Protein AF-0000000085113412 (afdb_homodimer)

Structure (mmCIF, N/CA/C/O backbone):
data_AF-0000000085113412-model_v1
#
loop_
_entity.id
_entity.type
_entity.pdbx_description
1 polymer 'Nucleoside deoxyribosyltransferase'
#
loop_
_atom_site.group_PDB
_atom_site.id
_atom_site.type_symbol
_atom_site.label_atom_id
_atom_site.label_alt_id
_atom_site.label_comp_id
_atom_site.label_asym_id
_atom_site.label_entity_id
_atom_site.label_seq_id
_atom_site.pdbx_PDB_ins_code
_atom_site.Cartn_x
_atom_site.Cartn_y
_atom_site.Cartn_z
_atom_site.occupancy
_atom_site.B_iso_or_equiv
_atom_site.auth_seq_id
_atom_site.auth_comp_id
_atom_site.auth_asym_id
_atom_site.auth_atom_id
_atom_site.pdbx_PDB_model_num
ATOM 1 N N . MET A 1 1 ? 5.25 15.266 22.938 1 95.5 1 MET A N 1
ATOM 2 C CA . MET A 1 1 ? 4.875 15.641 21.578 1 95.5 1 MET A CA 1
ATOM 3 C C . MET A 1 1 ? 5.23 14.531 20.594 1 95.5 1 MET A C 1
ATOM 5 O O . MET A 1 1 ? 6.207 13.805 20.781 1 95.5 1 MET A O 1
ATOM 9 N N . LYS A 1 2 ? 4.445 14.32 19.641 1 97.94 2 LYS A N 1
ATOM 10 C CA . LYS A 1 2 ? 4.547 13.164 18.75 1 97.94 2 LYS A CA 1
ATOM 11 C C . LYS A 1 2 ? 5.426 13.484 17.531 1 97.94 2 LYS A C 1
ATOM 13 O O . LYS A 1 2 ? 5.344 14.578 16.969 1 97.94 2 LYS A O 1
ATOM 18 N N . SER A 1 3 ? 6.273 12.547 17.188 1 98.75 3 SER A N 1
ATOM 19 C CA . SER A 1 3 ? 7 12.609 15.922 1 98.75 3 SER A CA 1
ATOM 20 C C . SER A 1 3 ? 6.156 12.07 14.773 1 98.75 3 SER A C 1
ATOM 22 O O . SER A 1 3 ? 5.305 11.203 14.977 1 98.75 3 SER A O 1
ATOM 24 N N . VAL A 1 4 ? 6.445 12.68 13.555 1 98.81 4 VAL A N 1
ATOM 25 C CA . VAL A 1 4 ? 5.578 12.359 12.422 1 98.81 4 VAL A CA 1
ATOM 26 C C . VAL A 1 4 ? 6.43 11.906 11.234 1 98.81 4 VAL A C 1
ATOM 28 O O . VAL A 1 4 ? 7.48 12.492 10.953 1 98.81 4 VAL A O 1
ATOM 31 N N . TYR A 1 5 ? 6.094 10.82 10.617 1 98.94 5 TYR A N 1
ATOM 32 C CA . TYR A 1 5 ? 6.469 10.5 9.242 1 98.94 5 TYR A CA 1
ATOM 33 C C . TYR A 1 5 ? 5.387 10.945 8.266 1 98.94 5 TYR A C 1
ATOM 35 O O . TYR A 1 5 ? 4.246 10.477 8.336 1 98.94 5 TYR A O 1
ATOM 43 N N . LEU A 1 6 ? 5.699 11.883 7.41 1 98.88 6 LEU A N 1
ATOM 44 C CA . LEU A 1 6 ? 4.723 12.422 6.469 1 98.88 6 LEU A CA 1
ATOM 45 C C . LEU A 1 6 ? 4.824 11.711 5.121 1 98.88 6 LEU A C 1
ATOM 47 O O . LEU A 1 6 ? 5.637 12.094 4.277 1 98.88 6 LEU A O 1
ATOM 51 N N . ALA A 1 7 ? 3.934 10.773 4.91 1 98.81 7 ALA A N 1
ATOM 52 C CA . ALA A 1 7 ? 3.879 9.984 3.682 1 98.81 7 ALA A CA 1
ATOM 53 C C . ALA A 1 7 ? 3.092 10.719 2.6 1 98.81 7 ALA A C 1
ATOM 55 O O . ALA A 1 7 ? 1.983 11.203 2.848 1 98.81 7 ALA A O 1
ATOM 56 N N . SER A 1 8 ? 3.686 10.789 1.391 1 98.5 8 SER A N 1
ATOM 57 C CA . SER A 1 8 ? 3.008 11.484 0.302 1 98.5 8 SER A CA 1
ATOM 58 C C . SER A 1 8 ? 3.758 11.312 -1.015 1 98.5 8 SER A C 1
ATOM 60 O O . SER A 1 8 ? 4.957 11.023 -1.02 1 98.5 8 SER A O 1
ATOM 62 N N . PRO A 1 9 ? 2.961 11.43 -2.131 1 97.12 9 PRO A N 1
ATOM 63 C CA . PRO A 1 9 ? 3.703 11.664 -3.371 1 97.12 9 PRO A CA 1
ATOM 64 C C . PRO A 1 9 ? 4.348 13.047 -3.422 1 97.12 9 PRO A C 1
ATOM 66 O O . PRO A 1 9 ? 3.871 13.977 -2.764 1 97.12 9 PRO A O 1
ATOM 69 N N . PHE A 1 10 ? 5.43 13.203 -4.168 1 96.62 10 PHE A N 1
ATOM 70 C CA . PHE A 1 10 ? 6.133 14.477 -4.207 1 96.62 10 PHE A CA 1
ATOM 71 C C . PHE A 1 10 ? 6.688 14.75 -5.602 1 96.62 10 PHE A C 1
ATOM 73 O O . PHE A 1 10 ? 7.719 15.406 -5.75 1 96.62 10 PHE A O 1
ATOM 80 N N . PHE A 1 11 ? 6.043 14.258 -6.637 1 94.12 11 PHE A N 1
ATOM 81 C CA . PHE A 1 11 ? 6.598 14.211 -7.984 1 94.12 11 PHE A CA 1
ATOM 82 C C . PHE A 1 11 ? 6.195 15.445 -8.781 1 94.12 11 PHE A C 1
ATOM 84 O O . PHE A 1 11 ? 6.609 15.617 -9.93 1 94.12 11 PHE A O 1
ATOM 91 N N . SER A 1 12 ? 5.348 16.281 -8.328 1 95.19 12 SER A N 1
ATOM 92 C CA . SER A 1 12 ? 4.926 17.531 -8.961 1 95.19 12 SER A CA 1
ATOM 93 C C . SER A 1 12 ? 4.918 18.688 -7.965 1 95.19 12 SER A C 1
ATOM 95 O O . SER A 1 12 ? 4.922 18.453 -6.754 1 95.19 12 SER A O 1
ATOM 97 N N . ASP A 1 13 ? 4.914 19.906 -8.539 1 96.56 13 ASP A N 1
ATOM 98 C CA . ASP A 1 13 ? 4.891 21.094 -7.68 1 96.56 13 ASP A CA 1
ATOM 99 C C . ASP A 1 13 ? 3.611 21.141 -6.848 1 96.56 13 ASP A C 1
ATOM 101 O O . ASP A 1 13 ? 3.637 21.547 -5.684 1 96.56 13 ASP A O 1
ATOM 105 N N . LYS A 1 14 ? 2.527 20.734 -7.402 1 97.25 14 LYS A N 1
ATOM 106 C CA . LYS A 1 14 ? 1.255 20.75 -6.688 1 97.25 14 LYS A CA 1
ATOM 107 C C . LYS A 1 14 ? 1.26 19.734 -5.543 1 97.25 14 LYS A C 1
ATOM 109 O O . LYS A 1 14 ? 0.707 20 -4.473 1 97.25 14 LYS A O 1
ATOM 114 N N . GLN A 1 15 ? 1.874 18.578 -5.762 1 97.44 15 GLN A N 1
ATOM 115 C CA . GLN A 1 15 ? 2.027 17.594 -4.699 1 97.44 15 GLN A CA 1
ATOM 116 C C . GLN A 1 15 ? 2.887 18.141 -3.561 1 97.44 15 GLN A C 1
ATOM 118 O O . GLN A 1 15 ? 2.529 18 -2.389 1 97.44 15 GLN A O 1
ATOM 123 N N . LYS A 1 16 ? 3.932 18.828 -3.9 1 97.81 16 LYS A N 1
ATOM 124 C CA . LYS A 1 16 ? 4.812 19.422 -2.898 1 97.81 16 LYS A CA 1
ATOM 125 C C . LYS A 1 16 ? 4.109 20.547 -2.139 1 97.81 16 LYS A C 1
ATOM 127 O O . LYS A 1 16 ? 4.332 20.719 -0.939 1 97.81 16 LYS A O 1
ATOM 132 N N . GLU A 1 17 ? 3.307 21.25 -2.859 1 97.94 17 GLU A N 1
ATOM 133 C CA . GLU A 1 17 ? 2.516 22.297 -2.207 1 97.94 17 GLU A CA 1
ATOM 134 C C . GLU A 1 17 ? 1.586 21.703 -1.152 1 97.94 17 GLU A C 1
ATOM 136 O O . GLU A 1 17 ? 1.446 22.25 -0.06 1 97.94 17 GLU A O 1
ATOM 141 N N . ARG A 1 18 ? 0.961 20.578 -1.418 1 98.19 18 ARG A N 1
ATOM 142 C CA . ARG A 1 18 ? 0.097 19.922 -0.447 1 98.19 18 ARG A CA 1
ATOM 143 C C . ARG A 1 18 ? 0.895 19.453 0.762 1 98.19 18 ARG A C 1
ATOM 145 O O . ARG A 1 18 ? 0.43 19.547 1.899 1 98.19 18 ARG A O 1
ATOM 152 N N . ILE A 1 19 ? 2.098 18.906 0.499 1 98.56 19 ILE A N 1
ATOM 153 C CA . ILE A 1 19 ? 2.975 18.5 1.592 1 98.56 19 ILE A CA 1
ATOM 154 C C . ILE A 1 19 ? 3.248 19.688 2.504 1 98.56 19 ILE A C 1
ATOM 156 O O . ILE A 1 19 ? 3.158 19.578 3.729 1 98.56 19 ILE A O 1
ATOM 160 N N . TYR A 1 20 ? 3.502 20.844 1.9 1 98.44 20 TYR A N 1
ATOM 161 C CA . TYR A 1 20 ? 3.799 22.047 2.658 1 98.44 20 TYR A CA 1
ATOM 162 C C . TYR A 1 20 ? 2.604 22.469 3.502 1 98.44 20 TYR A C 1
ATOM 164 O O . TYR A 1 20 ? 2.752 22.797 4.684 1 98.44 20 TYR A O 1
ATOM 172 N N . GLN A 1 21 ? 1.455 22.438 2.938 1 98.69 21 GLN A N 1
ATOM 173 C CA . GLN A 1 21 ? 0.245 22.812 3.658 1 98.69 21 GLN A CA 1
ATOM 174 C C . GLN A 1 21 ? 0.007 21.891 4.855 1 98.69 21 GLN A C 1
ATOM 176 O O . GLN A 1 21 ? -0.304 22.359 5.949 1 98.69 21 GLN A O 1
ATOM 181 N N . VAL A 1 22 ? 0.145 20.609 4.621 1 98.81 22 VAL A N 1
ATOM 182 C CA . VAL A 1 22 ? -0.069 19.641 5.688 1 98.81 22 VAL A CA 1
ATOM 183 C C . VAL A 1 22 ? 0.989 19.812 6.773 1 98.81 22 VAL A C 1
ATOM 185 O O . VAL A 1 22 ? 0.676 19.781 7.969 1 98.81 22 VAL A O 1
ATOM 188 N N . LYS A 1 23 ? 2.244 20.016 6.355 1 98.75 23 LYS A N 1
ATOM 189 C CA . LYS A 1 23 ? 3.311 20.281 7.312 1 98.75 23 LYS A CA 1
ATOM 190 C C . LYS A 1 23 ? 2.977 21.484 8.188 1 98.75 23 LYS A C 1
ATOM 192 O O . LYS A 1 23 ? 3.139 21.453 9.406 1 98.75 23 LYS A O 1
ATOM 197 N N . GLU A 1 24 ? 2.473 22.578 7.582 1 98.69 24 GLU A N 1
ATOM 198 C CA . GLU A 1 24 ? 2.125 23.781 8.328 1 98.69 24 GLU A CA 1
ATOM 199 C C . GLU A 1 24 ? 1.031 23.516 9.352 1 98.69 24 GLU A C 1
ATOM 201 O O . GLU A 1 24 ? 1.079 24.031 10.469 1 98.69 24 GLU A O 1
ATOM 206 N N . ALA A 1 25 ? 0.072 22.734 8.945 1 98.81 25 ALA A N 1
ATOM 207 C CA . ALA A 1 25 ? -0.996 22.375 9.875 1 98.81 25 ALA A CA 1
ATOM 208 C C . ALA A 1 25 ? -0.454 21.547 11.039 1 98.81 25 ALA A C 1
ATOM 210 O O . ALA A 1 25 ? -0.853 21.75 12.188 1 98.81 25 ALA A O 1
ATOM 211 N N . LEU A 1 26 ? 0.432 20.625 10.758 1 98.81 26 LEU A N 1
ATOM 212 C CA . LEU A 1 26 ? 1.024 19.766 11.789 1 98.81 26 LEU A CA 1
ATOM 213 C C . LEU A 1 26 ? 1.865 20.594 12.758 1 98.81 26 LEU A C 1
ATOM 215 O O . LEU A 1 26 ? 1.856 20.344 13.961 1 98.81 26 LEU A O 1
ATOM 219 N N . VAL A 1 27 ? 2.574 21.578 12.227 1 98.62 27 VAL A N 1
ATOM 220 C CA . VAL A 1 27 ? 3.41 22.469 13.039 1 98.62 27 VAL A CA 1
ATOM 221 C C . VAL A 1 27 ? 2.541 23.219 14.039 1 98.62 27 VAL A C 1
ATOM 223 O O . VAL A 1 27 ? 2.961 23.469 15.172 1 98.62 27 VAL A O 1
ATOM 226 N N . LYS A 1 28 ? 1.304 23.5 13.703 1 98.38 28 LYS A N 1
ATOM 227 C CA . LYS A 1 28 ? 0.381 24.25 14.547 1 98.38 28 LYS A CA 1
ATOM 228 C C . LYS A 1 28 ? -0.253 23.344 15.602 1 98.38 28 LYS A C 1
ATOM 230 O O . LYS A 1 28 ? -0.833 23.828 16.578 1 98.38 28 LYS A O 1
ATOM 235 N N . ASN A 1 29 ? -0.232 22.094 15.352 1 98.75 29 ASN A N 1
ATOM 236 C CA . ASN A 1 29 ? -0.854 21.141 16.266 1 98.75 29 ASN A CA 1
ATOM 237 C C . ASN A 1 29 ? -0.04 20.984 17.547 1 98.75 29 ASN A C 1
ATOM 239 O O . ASN A 1 29 ? 1.118 20.562 17.516 1 98.75 29 ASN A O 1
ATOM 243 N N . LYS A 1 30 ? -0.613 21.234 18.688 1 98.38 30 LYS A N 1
ATOM 244 C CA . LYS A 1 30 ? 0.077 21.328 19.969 1 98.38 30 LYS A CA 1
ATOM 245 C C . LYS A 1 30 ? 0.599 19.953 20.406 1 98.38 30 LYS A C 1
ATOM 247 O O . LYS A 1 30 ? 1.461 19.859 21.281 1 98.38 30 LYS A O 1
ATOM 252 N N . THR A 1 31 ? 0.084 18.891 19.828 1 98.69 31 THR A N 1
ATOM 253 C CA . THR A 1 31 ? 0.485 17.562 20.234 1 98.69 31 THR A CA 1
ATOM 254 C C . THR A 1 31 ? 1.605 17.031 19.359 1 98.69 31 THR A C 1
ATOM 256 O O . THR A 1 31 ? 2.137 15.938 19.594 1 98.69 31 THR A O 1
ATOM 259 N N . ILE A 1 32 ? 2.002 17.75 18.297 1 98.69 32 ILE A N 1
ATOM 260 C CA . ILE A 1 32 ? 3.025 17.344 17.344 1 98.69 32 ILE A CA 1
ATOM 261 C C . ILE A 1 32 ? 4.336 18.062 17.656 1 98.69 32 ILE A C 1
ATOM 263 O O . ILE A 1 32 ? 4.336 19.266 17.938 1 98.69 32 ILE A O 1
ATOM 267 N N . ASP A 1 33 ? 5.445 17.312 17.734 1 98.69 33 ASP A N 1
ATOM 268 C CA . ASP A 1 33 ? 6.77 17.922 17.766 1 98.69 33 ASP A CA 1
ATOM 269 C C . ASP A 1 33 ? 7.164 18.469 16.406 1 98.69 33 ASP A C 1
ATOM 271 O O . ASP A 1 33 ? 7.531 17.719 15.5 1 98.69 33 ASP A O 1
ATOM 275 N N . SER A 1 34 ? 7.121 19.781 16.297 1 98 34 SER A N 1
ATOM 276 C CA . SER A 1 34 ? 7.336 20.438 15.008 1 98 34 SER A CA 1
ATOM 277 C C . SER A 1 34 ? 8.75 20.203 14.484 1 98 34 SER A C 1
ATOM 279 O O . SER A 1 34 ? 9.008 20.359 13.297 1 98 34 SER A O 1
ATOM 281 N N . GLU A 1 35 ? 9.656 19.734 15.305 1 97.88 35 GLU A N 1
ATOM 282 C CA . GLU A 1 35 ? 11.039 19.516 14.898 1 97.88 35 GLU A CA 1
ATOM 283 C C . GLU A 1 35 ? 11.258 18.062 14.477 1 97.88 35 GLU A C 1
ATOM 285 O O . GLU A 1 35 ? 12.344 17.703 14.016 1 97.88 35 GLU A O 1
ATOM 290 N N . LYS A 1 36 ? 10.219 17.25 14.625 1 98.31 36 LYS A N 1
ATOM 291 C CA . LYS A 1 36 ? 10.352 15.82 14.352 1 98.31 36 LYS A CA 1
ATOM 292 C C . LYS A 1 36 ? 9.328 15.359 13.32 1 98.31 36 LYS A C 1
ATOM 294 O O . LYS A 1 36 ? 8.664 14.336 13.508 1 98.31 36 LYS A O 1
ATOM 299 N N . ILE A 1 37 ? 9.195 16.172 12.32 1 98.62 37 ILE A N 1
ATOM 300 C CA . ILE A 1 37 ? 8.406 15.789 11.148 1 98.62 37 ILE A CA 1
ATOM 301 C C . ILE A 1 37 ? 9.336 15.367 10.016 1 98.62 37 ILE A C 1
ATOM 303 O O . ILE A 1 37 ? 10.062 16.203 9.453 1 98.62 37 ILE A O 1
ATOM 307 N N . PHE A 1 38 ? 9.367 14.078 9.773 1 98.75 38 PHE A N 1
ATOM 308 C CA . PHE A 1 38 ? 10.18 13.539 8.688 1 98.75 38 PHE A CA 1
ATOM 309 C C . PHE A 1 38 ? 9.406 13.562 7.375 1 98.75 38 PHE A C 1
ATOM 311 O O . PHE A 1 38 ? 8.312 12.992 7.281 1 98.75 38 PHE A O 1
ATOM 318 N N . ILE A 1 39 ? 9.938 14.25 6.402 1 98.5 39 ILE A N 1
ATOM 319 C CA . ILE A 1 39 ? 9.383 14.32 5.055 1 98.5 39 ILE A CA 1
ATOM 320 C C . ILE A 1 39 ? 10.344 13.672 4.062 1 98.5 39 ILE A C 1
ATOM 322 O O . ILE A 1 39 ? 11.391 14.234 3.744 1 98.5 39 ILE A O 1
ATOM 326 N N . PRO A 1 40 ? 9.953 12.586 3.463 1 96.69 40 PRO A N 1
ATOM 327 C CA . PRO A 1 40 ? 10.875 11.781 2.656 1 96.69 40 PRO A CA 1
ATOM 328 C C . PRO A 1 40 ? 11.562 12.602 1.564 1 96.69 40 PRO A C 1
ATOM 330 O O . PRO A 1 40 ? 12.781 12.477 1.367 1 96.69 40 PRO A O 1
ATOM 333 N N . HIS A 1 41 ? 10.844 13.414 0.846 1 93.69 41 HIS A N 1
ATOM 334 C CA . HIS A 1 41 ? 11.461 14.109 -0.282 1 93.69 41 HIS A CA 1
ATOM 335 C C . HIS A 1 41 ? 12.438 15.18 0.194 1 93.69 41 HIS A C 1
ATOM 337 O O . HIS A 1 41 ? 13.289 15.633 -0.571 1 93.69 41 HIS A O 1
ATOM 343 N N . GLU A 1 42 ? 12.266 15.656 1.485 1 94.62 42 GLU A N 1
ATOM 344 C CA . GLU A 1 42 ? 13.18 16.656 2.039 1 94.62 42 GLU A CA 1
ATOM 345 C C . GLU A 1 42 ? 14.359 16 2.738 1 94.62 42 GLU A C 1
ATOM 347 O O . GLU A 1 42 ? 15.328 16.672 3.094 1 94.62 42 GLU A O 1
ATOM 352 N N . HIS A 1 43 ? 14.289 14.68 2.973 1 93.38 43 HIS A N 1
ATOM 353 C CA . HIS A 1 43 ? 15.305 13.938 3.715 1 93.38 43 HIS A CA 1
ATOM 354 C C . HIS A 1 43 ? 15.82 12.75 2.906 1 93.38 43 HIS A C 1
ATOM 356 O O . HIS A 1 43 ? 15.914 11.633 3.426 1 93.38 43 HIS A O 1
ATOM 362 N N . GLU A 1 44 ? 16.172 12.969 1.71 1 91.81 44 GLU A N 1
ATOM 363 C CA . GLU A 1 44 ? 16.531 11.914 0.77 1 91.81 44 GLU A CA 1
ATOM 364 C C . GLU A 1 44 ? 17.953 11.43 1.012 1 91.81 44 GLU A C 1
ATOM 366 O O . GLU A 1 44 ? 18.812 12.203 1.457 1 91.81 44 GLU A O 1
ATOM 371 N N . TYR A 1 45 ? 18.141 10.203 0.772 1 92.88 45 TYR A N 1
ATOM 372 C CA . TYR A 1 45 ? 19.484 9.656 0.698 1 92.88 45 TYR A CA 1
ATOM 373 C C . TYR A 1 45 ? 20.25 10.219 -0.499 1 92.88 45 TYR A C 1
ATOM 375 O O . TYR A 1 45 ? 19.812 10.062 -1.643 1 92.88 45 TYR A O 1
ATOM 383 N N . GLN A 1 46 ? 21.438 10.828 -0.25 1 93.75 46 GLN A N 1
ATOM 384 C CA . GLN A 1 46 ? 22.094 11.57 -1.315 1 93.75 46 GLN A CA 1
ATOM 385 C C . GLN A 1 46 ? 23.469 10.984 -1.619 1 93.75 46 GLN A C 1
ATOM 387 O O . GLN A 1 46 ? 24.188 11.477 -2.5 1 93.75 46 GLN A O 1
ATOM 392 N N . GLU A 1 47 ? 23.828 9.906 -1.007 1 94.81 47 GLU A N 1
ATOM 393 C CA . GLU A 1 47 ? 25.188 9.391 -1.105 1 94.81 47 GLU A CA 1
ATOM 394 C C . GLU A 1 47 ? 25.328 8.438 -2.289 1 94.81 47 GLU A C 1
ATOM 396 O O . GLU A 1 47 ? 26.406 7.867 -2.508 1 94.81 47 GLU A O 1
ATOM 401 N N . ALA A 1 48 ? 24.281 8.117 -3.033 1 94.31 48 ALA A N 1
ATOM 402 C CA . ALA A 1 48 ? 24.328 7.242 -4.203 1 94.31 48 ALA A CA 1
ATOM 403 C C . ALA A 1 48 ? 23.547 7.855 -5.367 1 94.31 48 ALA A C 1
ATOM 405 O O . ALA A 1 48 ? 22.672 8.703 -5.164 1 94.31 48 ALA A O 1
ATOM 406 N N . GLU A 1 49 ? 23.938 7.438 -6.582 1 93.31 49 GLU A N 1
ATOM 407 C CA . GLU A 1 49 ? 23.25 7.902 -7.785 1 93.31 49 GLU A CA 1
ATOM 408 C C . GLU A 1 49 ? 21.766 7.535 -7.758 1 93.31 49 GLU A C 1
ATOM 410 O O . GLU A 1 49 ? 21.406 6.414 -7.398 1 93.31 49 GLU A O 1
ATOM 415 N N . PHE A 1 50 ? 21 8.578 -8.164 1 89.25 50 PHE A N 1
ATOM 416 C CA . PHE A 1 50 ? 19.562 8.359 -8.242 1 89.25 50 PHE A CA 1
ATOM 417 C C . PHE A 1 50 ? 19.234 7.148 -9.117 1 89.25 50 PHE A C 1
ATOM 419 O O . PHE A 1 50 ? 19.797 7.004 -10.203 1 89.25 50 PHE A O 1
ATOM 426 N N . GLY A 1 51 ? 18.469 6.273 -8.539 1 89.12 51 GLY A N 1
ATOM 427 C CA . GLY A 1 51 ? 18.016 5.125 -9.312 1 89.12 51 GLY A CA 1
ATOM 428 C C . GLY A 1 51 ? 18.922 3.918 -9.172 1 89.12 51 GLY A C 1
ATOM 429 O O . GLY A 1 51 ? 18.531 2.801 -9.523 1 89.12 51 GLY A O 1
ATOM 430 N N . SER A 1 52 ? 20.156 4.09 -8.727 1 93.31 52 SER A N 1
ATOM 431 C CA . SER A 1 52 ? 21.047 2.953 -8.523 1 93.31 52 SER A CA 1
ATOM 432 C C . SER A 1 52 ? 20.484 1.985 -7.488 1 93.31 52 SER A C 1
ATOM 434 O O . SER A 1 52 ? 19.578 2.334 -6.734 1 93.31 52 SER A O 1
ATOM 436 N N . PHE A 1 53 ? 21.047 0.783 -7.531 1 95 53 PHE A N 1
ATOM 437 C CA . PHE A 1 53 ? 20.594 -0.228 -6.586 1 95 53 PHE A CA 1
ATOM 438 C C . PHE A 1 53 ? 20.875 0.202 -5.152 1 95 53 PHE A C 1
ATOM 440 O O . PHE A 1 53 ? 20.047 0.015 -4.262 1 95 53 PHE A O 1
ATOM 447 N N . GLU A 1 54 ? 22.031 0.807 -4.891 1 95.62 54 GLU A N 1
ATOM 448 C CA . GLU A 1 54 ? 22.359 1.328 -3.564 1 95.62 54 GLU A CA 1
ATOM 449 C C . GLU A 1 54 ? 21.344 2.396 -3.139 1 95.62 54 GLU A C 1
ATOM 451 O O . GLU A 1 54 ? 20.891 2.406 -1.994 1 95.62 54 GLU A O 1
ATOM 456 N N . TRP A 1 55 ? 21.047 3.316 -4.086 1 95.69 55 TRP A N 1
ATOM 457 C CA . TRP A 1 55 ? 20.078 4.367 -3.791 1 95.69 55 TRP A CA 1
ATOM 458 C C . TRP A 1 55 ? 18.719 3.771 -3.418 1 95.69 55 TRP A C 1
ATOM 460 O O . TRP A 1 55 ? 18.094 4.203 -2.449 1 95.69 55 TRP A O 1
ATOM 470 N N . GLN A 1 56 ? 18.297 2.781 -4.203 1 96.25 56 GLN A N 1
ATOM 471 C CA . GLN A 1 56 ? 17.016 2.117 -3.93 1 96.25 56 GLN A CA 1
ATOM 472 C C . GLN A 1 56 ? 17 1.504 -2.533 1 96.25 56 GLN A C 1
ATOM 474 O O . GLN A 1 56 ? 16.078 1.746 -1.752 1 96.25 56 GLN A O 1
ATOM 479 N N . LYS A 1 57 ? 18.047 0.746 -2.23 1 96.44 57 LYS A N 1
ATOM 480 C CA . LYS A 1 57 ? 18.141 0.049 -0.951 1 96.44 57 LYS A CA 1
ATOM 481 C C . LYS A 1 57 ? 18.203 1.038 0.21 1 96.44 57 LYS A C 1
ATOM 483 O O . LYS A 1 57 ? 17.5 0.875 1.21 1 96.44 57 LYS A O 1
ATOM 488 N N . ALA A 1 58 ? 18.984 2.078 0.047 1 97.25 58 ALA A N 1
ATOM 489 C CA . ALA A 1 58 ? 19.188 3.053 1.117 1 97.25 58 ALA A CA 1
ATOM 490 C C . ALA A 1 58 ? 17.922 3.873 1.358 1 97.25 58 ALA A C 1
ATOM 492 O O . ALA A 1 58 ? 17.562 4.137 2.506 1 97.25 58 ALA A O 1
ATOM 493 N N . THR A 1 59 ? 17.297 4.297 0.257 1 97.38 59 THR A N 1
ATOM 494 C CA . THR A 1 59 ? 16.078 5.086 0.371 1 97.38 59 THR A CA 1
ATOM 495 C C . THR A 1 59 ? 14.969 4.277 1.04 1 97.38 59 THR A C 1
ATOM 497 O O . THR A 1 59 ? 14.289 4.773 1.938 1 97.38 59 THR A O 1
ATOM 500 N N . PHE A 1 60 ? 14.828 3.043 0.636 1 98.25 60 PHE A N 1
ATOM 501 C CA . PHE A 1 60 ? 13.844 2.15 1.242 1 98.25 60 PHE A CA 1
ATOM 502 C C . PHE A 1 60 ? 14.109 1.984 2.732 1 98.25 60 PHE A C 1
ATOM 504 O O . PHE A 1 60 ? 13.203 2.113 3.551 1 98.25 60 PHE A O 1
ATOM 511 N N . GLN A 1 61 ? 15.328 1.69 3.086 1 97.75 61 GLN A N 1
ATOM 512 C CA . GLN A 1 61 ? 15.68 1.473 4.484 1 97.75 61 GLN A CA 1
ATOM 513 C C . GLN A 1 61 ? 15.453 2.734 5.312 1 97.75 61 GLN A C 1
ATOM 515 O O . GLN A 1 61 ? 15 2.656 6.457 1 97.75 61 GLN A O 1
ATOM 520 N N . LEU A 1 62 ? 15.844 3.85 4.703 1 98 62 LEU A N 1
ATOM 521 C CA . LEU A 1 62 ? 15.625 5.117 5.391 1 98 62 LEU A CA 1
ATOM 522 C C . LEU A 1 62 ? 14.141 5.328 5.688 1 98 62 LEU A C 1
ATOM 524 O O . LEU A 1 62 ? 13.773 5.633 6.82 1 98 62 LEU A O 1
ATOM 528 N N . ASP A 1 63 ? 13.266 5.168 4.664 1 98.06 63 ASP A N 1
ATOM 529 C CA . ASP A 1 63 ? 11.828 5.348 4.836 1 98.06 63 ASP A CA 1
ATOM 530 C C . ASP A 1 63 ? 11.273 4.379 5.879 1 98.06 63 ASP A C 1
ATOM 532 O O . ASP A 1 63 ? 10.523 4.777 6.77 1 98.06 63 ASP A O 1
ATOM 536 N N . VAL A 1 64 ? 11.688 3.125 5.859 1 98.25 64 VAL A N 1
ATOM 537 C CA . VAL A 1 64 ? 11.219 2.092 6.773 1 98.25 64 VAL A CA 1
ATOM 538 C C . VAL A 1 64 ? 11.656 2.426 8.203 1 98.25 64 VAL A C 1
ATOM 540 O O . VAL A 1 64 ? 10.852 2.377 9.133 1 98.25 64 VAL A O 1
ATOM 543 N N . SER A 1 65 ? 12.938 2.807 8.367 1 98.25 65 SER A N 1
ATOM 544 C CA . SER A 1 65 ? 13.453 3.141 9.695 1 98.25 65 SER A CA 1
ATOM 545 C C . SER A 1 65 ? 12.711 4.332 10.289 1 98.25 65 SER A C 1
ATOM 547 O O . SER A 1 65 ? 12.422 4.355 11.484 1 98.25 65 SER A O 1
ATOM 549 N N . GLN A 1 66 ? 12.414 5.266 9.445 1 98.38 66 GLN A N 1
ATOM 550 C CA . GLN A 1 66 ? 11.75 6.469 9.93 1 98.38 66 GLN A CA 1
ATOM 551 C C . GLN A 1 66 ? 10.297 6.188 10.289 1 98.38 66 GLN A C 1
ATOM 553 O O . GLN A 1 66 ? 9.75 6.789 11.219 1 98.38 66 GLN A O 1
ATOM 558 N N . ILE A 1 67 ? 9.648 5.289 9.547 1 98.56 67 ILE A N 1
ATOM 559 C CA . ILE A 1 67 ? 8.289 4.891 9.914 1 98.56 67 ILE A CA 1
ATOM 560 C C . ILE A 1 67 ? 8.312 4.133 11.234 1 98.56 67 ILE A C 1
ATOM 562 O O . ILE A 1 67 ? 7.484 4.375 12.109 1 98.56 67 ILE A O 1
ATOM 566 N N . TYR A 1 68 ? 9.344 3.279 11.484 1 97.75 68 TYR A N 1
ATOM 567 C CA . TYR A 1 68 ? 9.508 2.562 12.742 1 97.75 68 TYR A CA 1
ATOM 568 C C . TYR A 1 68 ? 9.711 3.535 13.898 1 97.75 68 TYR A C 1
ATOM 570 O O . TYR A 1 68 ? 9.234 3.291 15.016 1 97.75 68 TYR A O 1
ATOM 578 N N . ALA A 1 69 ? 10.344 4.57 13.641 1 97.88 69 ALA A N 1
ATOM 579 C CA . ALA A 1 69 ? 10.75 5.5 14.688 1 97.88 69 ALA A CA 1
ATOM 580 C C . ALA A 1 69 ? 9.656 6.523 14.969 1 97.88 69 ALA A C 1
ATOM 582 O O . ALA A 1 69 ? 9.68 7.203 16 1 97.88 69 ALA A O 1
ATOM 583 N N . ALA A 1 70 ? 8.719 6.68 14.031 1 98.5 70 ALA A N 1
ATOM 584 C CA . ALA A 1 70 ? 7.699 7.719 14.164 1 98.5 70 ALA A CA 1
ATOM 585 C C . ALA A 1 70 ? 6.598 7.285 15.125 1 98.5 70 ALA A C 1
ATOM 587 O O . ALA A 1 70 ? 6.211 6.113 15.156 1 98.5 70 ALA A O 1
ATOM 588 N N . ASP A 1 71 ? 6.102 8.227 15.93 1 98.69 71 ASP A N 1
ATOM 589 C CA . ASP A 1 71 ? 4.922 7.973 16.75 1 98.69 71 ASP A CA 1
ATOM 590 C C . ASP A 1 71 ? 3.666 7.852 15.898 1 98.69 71 ASP A C 1
ATOM 592 O O . ASP A 1 71 ? 2.703 7.188 16.281 1 98.69 71 ASP A O 1
ATOM 596 N N . LEU A 1 72 ? 3.752 8.562 14.703 1 98.25 72 LEU A N 1
ATOM 597 C CA . LEU A 1 72 ? 2.58 8.719 13.852 1 98.25 72 LEU A CA 1
ATOM 598 C C . LEU A 1 72 ? 2.986 8.82 12.383 1 98.25 72 LEU A C 1
ATOM 600 O O . LEU A 1 72 ? 3.996 9.445 12.055 1 98.25 72 LEU A O 1
ATOM 604 N N . VAL A 1 73 ? 2.182 8.148 11.531 1 98.88 73 VAL A N 1
ATOM 605 C CA . VAL A 1 73 ? 2.277 8.391 10.094 1 98.88 73 VAL A CA 1
ATOM 606 C C . VAL A 1 73 ? 1.1 9.25 9.633 1 98.88 73 VAL A C 1
ATOM 608 O O . VAL A 1 73 ? -0.056 8.938 9.93 1 98.88 73 VAL A O 1
ATOM 611 N N . VAL A 1 74 ? 1.348 10.375 9.055 1 98.94 74 VAL A N 1
ATOM 612 C CA . VAL A 1 74 ? 0.348 11.172 8.352 1 98.94 74 VAL A CA 1
ATOM 613 C C . VAL A 1 74 ? 0.518 10.992 6.844 1 98.94 74 VAL A C 1
ATOM 615 O O . VAL A 1 74 ? 1.611 11.188 6.309 1 98.94 74 VAL A O 1
ATOM 618 N N . ALA A 1 75 ? -0.512 10.602 6.18 1 98.94 75 ALA A N 1
ATOM 619 C CA . ALA A 1 75 ? -0.397 10.25 4.766 1 98.94 75 ALA A CA 1
ATOM 620 C C . ALA A 1 75 ? -1.337 11.102 3.914 1 98.94 75 ALA A C 1
ATOM 622 O O . ALA A 1 75 ? -2.535 11.18 4.191 1 98.94 75 ALA A O 1
ATOM 623 N N . ILE A 1 76 ? -0.775 11.742 2.955 1 98.75 76 ILE A N 1
ATOM 624 C CA . ILE A 1 76 ? -1.564 12.422 1.938 1 98.75 76 ILE A CA 1
ATOM 625 C C . ILE A 1 76 ? -1.872 11.461 0.791 1 98.75 76 ILE A C 1
ATOM 627 O O . ILE A 1 76 ? -0.96 10.992 0.108 1 98.75 76 ILE A O 1
ATOM 631 N N . VAL A 1 77 ? -3.162 11.203 0.521 1 97.81 77 VAL A N 1
ATOM 632 C CA . VAL A 1 77 ? -3.512 10.109 -0.381 1 97.81 77 VAL A CA 1
ATOM 633 C C . VAL A 1 77 ? -3.869 10.672 -1.756 1 97.81 77 VAL A C 1
ATOM 635 O O . VAL A 1 77 ? -4.188 9.914 -2.678 1 97.81 77 VAL A O 1
ATOM 638 N N . ASP A 1 78 ? -3.748 12.062 -1.894 1 97 78 ASP A N 1
ATOM 639 C CA . ASP A 1 78 ? -3.938 12.68 -3.201 1 97 78 ASP A CA 1
ATOM 640 C C . ASP A 1 78 ? -2.699 12.5 -4.078 1 97 78 ASP A C 1
ATOM 642 O O . ASP A 1 78 ? -1.607 12.945 -3.713 1 97 78 ASP A O 1
ATOM 646 N N . TYR A 1 79 ? -2.871 11.93 -5.133 1 95.62 79 TYR A N 1
ATOM 647 C CA . TYR A 1 79 ? -1.749 11.75 -6.047 1 95.62 79 TYR A CA 1
ATOM 648 C C . TYR A 1 79 ? -1.951 12.555 -7.324 1 95.62 79 TYR A C 1
ATOM 650 O O . TYR A 1 79 ? -2.014 13.789 -7.281 1 95.62 79 TYR A O 1
ATOM 658 N N . LYS A 1 80 ? -2.053 12.172 -8.414 1 92.81 80 LYS A N 1
ATOM 659 C CA . LYS A 1 80 ? -2.117 12.867 -9.695 1 92.81 80 LYS A CA 1
ATOM 660 C C . LYS A 1 80 ? -3.461 13.57 -9.875 1 92.81 80 LYS A C 1
ATOM 662 O O . LYS A 1 80 ? -4.117 13.414 -10.906 1 92.81 80 LYS A O 1
ATOM 667 N N . MET A 1 81 ? -3.752 14.398 -8.82 1 91.44 81 MET A N 1
ATOM 668 C CA . MET A 1 81 ? -5.066 15.031 -8.727 1 91.44 81 MET A CA 1
ATOM 669 C C . MET A 1 81 ? -5.297 15.984 -9.891 1 91.44 81 MET A C 1
ATOM 671 O O . MET A 1 81 ? -6.43 16.141 -10.352 1 91.44 81 MET A O 1
ATOM 675 N N . GLU A 1 82 ? -4.234 16.672 -10.453 1 90.56 82 GLU A N 1
ATOM 676 C CA . GLU A 1 82 ? -4.336 17.672 -11.523 1 90.56 82 GLU A CA 1
ATOM 677 C C . GLU A 1 82 ? -4.316 17 -12.891 1 90.56 82 GLU A C 1
ATOM 679 O O . GLU A 1 82 ? -4.664 17.625 -13.898 1 90.56 82 GLU A O 1
ATOM 684 N N . GLU A 1 83 ? -3.947 15.719 -12.93 1 88.5 83 GLU A N 1
ATOM 685 C CA . GLU A 1 83 ? -3.643 15.094 -14.211 1 88.5 83 GLU A CA 1
ATOM 686 C C . GLU A 1 83 ? -4.691 14.047 -14.57 1 88.5 83 GLU A C 1
ATOM 688 O O . GLU A 1 83 ? -4.891 13.742 -15.75 1 88.5 83 GLU A O 1
ATOM 693 N N . THR A 1 84 ? -5.289 13.453 -13.562 1 84.94 84 THR A N 1
ATOM 694 C CA . THR A 1 84 ? -6.203 12.359 -13.875 1 84.94 84 THR A CA 1
ATOM 695 C C . THR A 1 84 ? -7.352 12.312 -12.875 1 84.94 84 THR A C 1
ATOM 697 O O . THR A 1 84 ? -7.242 12.844 -11.773 1 84.94 84 THR A O 1
ATOM 700 N N . LYS A 1 85 ? -8.453 11.758 -13.273 1 85.69 85 LYS A N 1
ATOM 701 C CA . LYS A 1 85 ? -9.609 11.555 -12.398 1 85.69 85 LYS A CA 1
ATOM 702 C C . LYS A 1 85 ? -9.516 10.219 -11.672 1 85.69 85 LYS A C 1
ATOM 704 O O . LYS A 1 85 ? -10.375 9.883 -10.852 1 85.69 85 LYS A O 1
ATOM 709 N N . GLU A 1 86 ? -8.453 9.508 -11.867 1 84.75 86 GLU A N 1
ATOM 710 C CA . GLU A 1 86 ? -8.281 8.211 -11.227 1 84.75 86 GLU A CA 1
ATOM 711 C C . GLU A 1 86 ? -8.18 8.352 -9.711 1 84.75 86 GLU A C 1
ATOM 713 O O . GLU A 1 86 ? -7.555 9.297 -9.211 1 84.75 86 GLU A O 1
ATOM 718 N N . ASN A 1 87 ? -8.656 7.469 -8.977 1 87.19 87 ASN A N 1
ATOM 719 C CA . ASN A 1 87 ? -8.828 7.527 -7.531 1 87.19 87 ASN A CA 1
ATOM 720 C C . ASN A 1 87 ? -7.586 7.027 -6.797 1 87.19 87 ASN A C 1
ATOM 722 O O . ASN A 1 87 ? -7.41 7.301 -5.609 1 87.19 87 ASN A O 1
ATOM 726 N N . GLU A 1 88 ? -6.633 6.516 -7.469 1 90.69 88 GLU A N 1
ATOM 727 C CA . GLU A 1 88 ? -5.574 5.754 -6.809 1 90.69 88 GLU A CA 1
ATOM 728 C C . GLU A 1 88 ? -4.527 6.68 -6.203 1 90.69 88 GLU A C 1
ATOM 730 O O . GLU A 1 88 ? -3.977 7.539 -6.895 1 90.69 88 GLU A O 1
ATOM 735 N N . PRO A 1 89 ? -4.262 6.449 -4.867 1 95.25 89 PRO A N 1
ATOM 736 C CA . PRO A 1 89 ? -3.08 7.109 -4.305 1 95.25 89 PRO A CA 1
ATOM 737 C C . PRO A 1 89 ? -1.772 6.566 -4.879 1 95.25 89 PRO A C 1
ATOM 739 O O . PRO A 1 89 ? -1.781 5.578 -5.621 1 95.25 89 PRO A O 1
ATOM 742 N N . ASP A 1 90 ? -0.712 7.301 -4.574 1 96.62 90 ASP A N 1
ATOM 743 C CA . ASP A 1 90 ? 0.623 6.797 -4.879 1 96.62 90 ASP A CA 1
ATOM 744 C C . ASP A 1 90 ? 0.857 5.434 -4.227 1 96.62 90 ASP A C 1
ATOM 746 O O . ASP A 1 90 ? 0.579 5.254 -3.041 1 96.62 90 ASP A O 1
ATOM 750 N N . SER A 1 91 ? 1.371 4.48 -5.004 1 97.44 91 SER A N 1
ATOM 751 C CA . SER A 1 91 ? 1.54 3.123 -4.496 1 97.44 91 SER A CA 1
ATOM 752 C C . SER A 1 91 ? 2.527 3.086 -3.336 1 97.44 91 SER A C 1
ATOM 754 O O . SER A 1 91 ? 2.381 2.279 -2.416 1 97.44 91 SER A O 1
ATOM 756 N N . GLY A 1 92 ? 3.561 3.943 -3.367 1 98.06 92 GLY A N 1
ATOM 757 C CA . GLY A 1 92 ? 4.457 4.031 -2.227 1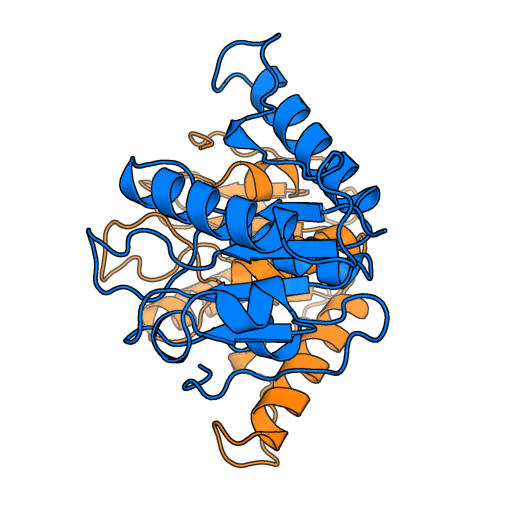 98.06 92 GLY A CA 1
ATOM 758 C C . GLY A 1 92 ? 3.764 4.492 -0.957 1 98.06 92 GLY A C 1
ATOM 759 O O . GLY A 1 92 ? 4.008 3.945 0.122 1 98.06 92 GLY A O 1
ATOM 760 N N . THR A 1 93 ? 2.896 5.516 -1.098 1 98.62 93 THR A N 1
ATOM 761 C CA . THR A 1 93 ? 2.133 6.02 0.039 1 98.62 93 THR A CA 1
ATOM 762 C C . THR A 1 93 ? 1.213 4.941 0.597 1 98.62 93 THR A C 1
ATOM 764 O O . THR A 1 93 ? 1.152 4.734 1.811 1 98.62 93 THR A O 1
ATOM 767 N N . ALA A 1 94 ? 0.525 4.227 -0.328 1 98.56 94 ALA A N 1
ATOM 768 C CA . ALA A 1 94 ? -0.355 3.143 0.099 1 98.56 94 ALA A CA 1
ATOM 769 C C . ALA A 1 94 ? 0.43 2.051 0.82 1 98.56 94 ALA A C 1
ATOM 771 O O . ALA A 1 94 ? -0.013 1.535 1.849 1 98.56 94 ALA A O 1
ATOM 772 N N . PHE A 1 95 ? 1.604 1.691 0.285 1 98.81 95 PHE A N 1
ATOM 773 C CA . PHE A 1 95 ? 2.502 0.735 0.921 1 98.81 95 PHE A CA 1
ATOM 774 C C . PHE A 1 95 ? 2.863 1.187 2.33 1 98.81 95 PHE A C 1
ATOM 776 O O . PHE A 1 95 ? 2.805 0.396 3.275 1 98.81 95 PHE A O 1
ATOM 783 N N . GLU A 1 96 ? 3.201 2.441 2.486 1 98.88 96 GLU A N 1
ATOM 784 C CA . GLU A 1 96 ? 3.641 2.973 3.773 1 98.88 96 GLU A CA 1
ATOM 785 C C . GLU A 1 96 ? 2.512 2.941 4.797 1 98.88 96 GLU A C 1
ATOM 787 O O . GLU A 1 96 ? 2.748 2.695 5.984 1 98.88 96 GLU A O 1
ATOM 792 N N . ILE A 1 97 ? 1.268 3.213 4.32 1 98.81 97 ILE A N 1
ATOM 793 C CA . ILE A 1 97 ? 0.116 3.111 5.211 1 98.81 97 ILE A CA 1
ATOM 794 C C . ILE A 1 97 ? -0.034 1.671 5.699 1 98.81 97 ILE A C 1
ATOM 796 O O . ILE A 1 97 ? -0.205 1.429 6.895 1 98.81 97 ILE A O 1
ATOM 800 N N . GLY A 1 98 ? 0.059 0.714 4.781 1 98.81 98 GLY A N 1
ATOM 801 C CA . GLY A 1 98 ? -0.015 -0.687 5.168 1 98.81 98 GLY A CA 1
ATOM 802 C C . GLY A 1 98 ? 1.089 -1.102 6.121 1 98.81 98 GLY A C 1
ATOM 803 O O . GLY A 1 98 ? 0.838 -1.812 7.098 1 98.81 98 GLY A O 1
ATOM 804 N N . PHE A 1 99 ? 2.291 -0.646 5.812 1 98.88 99 PHE A N 1
ATOM 805 C CA . PHE A 1 99 ? 3.447 -0.939 6.652 1 98.88 99 PHE A CA 1
ATOM 806 C C . PHE A 1 99 ? 3.258 -0.373 8.055 1 98.88 99 PHE A C 1
ATOM 808 O O . PHE A 1 99 ? 3.49 -1.067 9.047 1 98.88 99 PHE A O 1
ATOM 815 N N . ALA A 1 100 ? 2.797 0.837 8.172 1 98.75 100 ALA A N 1
ATOM 816 C CA . ALA A 1 100 ? 2.545 1.475 9.461 1 98.75 100 ALA A CA 1
ATOM 817 C C . ALA A 1 100 ? 1.502 0.7 10.266 1 98.75 100 ALA A C 1
ATOM 819 O O . ALA A 1 100 ? 1.687 0.448 11.453 1 98.75 100 ALA A O 1
ATOM 820 N N . TYR A 1 101 ? 0.457 0.319 9.562 1 98.38 101 TYR A N 1
ATOM 821 C CA . TYR A 1 101 ? -0.562 -0.492 10.219 1 98.38 101 TYR A CA 1
ATOM 822 C C . TYR A 1 101 ? 0.035 -1.788 10.75 1 98.38 101 TYR A C 1
ATOM 824 O O . TYR A 1 101 ? -0.23 -2.174 11.891 1 98.38 101 TYR A O 1
ATOM 832 N N . GLY A 1 102 ? 0.861 -2.432 9.953 1 97.62 102 GLY A N 1
ATOM 833 C CA . GLY A 1 102 ? 1.459 -3.701 10.336 1 97.62 102 GLY A CA 1
ATOM 834 C C . GLY A 1 102 ? 2.393 -3.59 11.523 1 97.62 102 GLY A C 1
ATOM 835 O O . GLY A 1 102 ? 2.557 -4.547 12.281 1 97.62 102 GLY A O 1
ATOM 836 N N . THR A 1 103 ? 2.959 -2.408 11.672 1 96.62 103 THR A N 1
ATOM 837 C CA . THR A 1 103 ? 3.902 -2.211 12.766 1 96.62 103 THR A CA 1
ATOM 838 C C . THR A 1 103 ? 3.236 -1.48 13.93 1 96.62 103 THR A C 1
ATOM 840 O O . THR A 1 103 ? 3.91 -1.053 14.867 1 96.62 103 THR A O 1
ATOM 843 N N . ARG A 1 104 ? 1.977 -1.256 13.852 1 96.31 104 ARG A N 1
ATOM 844 C CA . ARG A 1 104 ? 1.125 -0.67 14.883 1 96.31 104 ARG A CA 1
ATOM 845 C C . ARG A 1 104 ? 1.443 0.808 15.078 1 96.31 104 ARG A C 1
ATOM 847 O O . ARG A 1 104 ? 1.315 1.332 16.188 1 96.31 104 ARG A O 1
ATOM 854 N N . THR A 1 105 ? 2.014 1.418 14.047 1 98 105 THR A N 1
ATOM 855 C CA . THR A 1 105 ? 2.131 2.871 14.039 1 98 105 THR A CA 1
ATOM 856 C C . THR A 1 105 ? 0.816 3.518 13.617 1 98 105 THR A C 1
ATOM 858 O O . THR A 1 105 ? 0.289 3.213 12.539 1 98 105 THR A O 1
ATOM 861 N N . PRO A 1 106 ? 0.203 4.418 14.477 1 98.44 106 PRO A N 1
ATOM 862 C CA . PRO A 1 106 ? -1.055 5.062 14.094 1 98.44 106 PRO A CA 1
ATOM 863 C C . PRO A 1 106 ? -0.945 5.824 12.773 1 98.44 106 PRO A C 1
ATOM 865 O O . PRO A 1 106 ? 0.098 6.414 12.477 1 98.44 106 PRO A O 1
ATOM 868 N N . VAL A 1 107 ? -2.045 5.82 12.008 1 98.75 107 VAL A N 1
ATOM 869 C CA . VAL A 1 107 ? -2.061 6.453 10.688 1 98.75 107 VAL A CA 1
ATOM 870 C C . VAL A 1 107 ? -3.172 7.496 10.633 1 98.75 107 VAL A C 1
ATOM 872 O O . VAL A 1 107 ? -4.32 7.207 10.977 1 98.75 107 VAL A O 1
ATOM 875 N N . ALA A 1 108 ? -2.873 8.688 10.305 1 98.81 108 ALA A N 1
ATOM 876 C CA . ALA A 1 108 ? -3.832 9.719 9.93 1 98.81 108 ALA A CA 1
ATOM 877 C C . ALA A 1 108 ? -3.807 9.977 8.422 1 98.81 108 ALA A C 1
ATOM 879 O O . ALA A 1 108 ? -2.734 10.133 7.832 1 98.81 108 ALA A O 1
ATOM 880 N N . VAL A 1 109 ? -4.926 10.016 7.809 1 98.75 109 VAL A N 1
ATOM 881 C CA . VAL A 1 109 ? -5.012 10.219 6.363 1 98.75 109 VAL A CA 1
ATOM 882 C C . VAL A 1 109 ? -5.574 11.602 6.07 1 98.75 109 VAL A C 1
ATOM 884 O O . VAL A 1 109 ? -6.551 12.031 6.691 1 98.75 109 VAL A O 1
ATOM 887 N N . VAL A 1 110 ? -4.922 12.297 5.191 1 98.69 110 VAL A N 1
ATOM 888 C CA . VAL A 1 110 ? -5.336 13.609 4.723 1 98.69 110 VAL A CA 1
ATOM 889 C C . VAL A 1 110 ? -5.691 13.547 3.24 1 98.69 110 VAL A C 1
ATOM 891 O O . VAL A 1 110 ? -4.914 13.031 2.432 1 98.69 110 VAL A O 1
ATOM 894 N N . GLN A 1 111 ? -6.828 14.039 2.85 1 98 111 GLN A N 1
ATOM 895 C CA . GLN A 1 111 ? -7.281 14.008 1.464 1 98 111 GLN A CA 1
ATOM 896 C C . GLN A 1 111 ? -7.844 15.359 1.038 1 98 111 GLN A C 1
ATOM 898 O O . GLN A 1 111 ? -8.688 15.93 1.729 1 98 111 GLN A O 1
ATOM 903 N N . PHE A 1 112 ? -7.363 15.867 -0.074 1 97.69 112 PHE A N 1
ATOM 904 C CA . PHE A 1 112 ? -7.73 17.188 -0.582 1 97.69 112 PHE A CA 1
ATOM 905 C C . PHE A 1 112 ? -8.875 17.078 -1.588 1 97.69 112 PHE A C 1
ATOM 907 O O . PHE A 1 112 ? -9.812 17.875 -1.554 1 97.69 112 PHE A O 1
ATOM 914 N N . ASP A 1 113 ? -8.812 16.109 -2.49 1 96.62 113 ASP A N 1
ATOM 915 C CA . ASP A 1 113 ? -9.719 16.016 -3.633 1 96.62 113 ASP A CA 1
ATOM 916 C C . ASP A 1 113 ? -11.125 15.617 -3.191 1 96.62 113 ASP A C 1
ATOM 918 O O . ASP A 1 113 ? -11.328 14.508 -2.693 1 96.62 113 ASP A O 1
ATOM 922 N N . PRO A 1 114 ? -12.109 16.453 -3.391 1 93.62 114 PRO A N 1
ATOM 923 C CA . PRO A 1 114 ? -13.461 16.156 -2.906 1 93.62 114 PRO A CA 1
ATOM 924 C C . PRO A 1 114 ? -14.133 15.039 -3.695 1 93.62 114 PRO A C 1
ATOM 926 O O . PRO A 1 114 ? -15.141 14.484 -3.246 1 93.62 114 PRO A O 1
ATOM 929 N N . GLU A 1 115 ? -13.625 14.688 -4.812 1 92.75 115 GLU A N 1
ATOM 930 C CA . GLU A 1 115 ? -14.297 13.742 -5.699 1 92.75 115 GLU A CA 1
ATOM 931 C C . GLU A 1 115 ? -13.797 12.32 -5.488 1 92.75 115 GLU A C 1
ATOM 933 O O . GLU A 1 115 ? -14.414 11.359 -5.953 1 92.75 115 GLU A O 1
ATOM 938 N N . LYS A 1 116 ? -12.68 12.164 -4.84 1 94 116 LYS A N 1
ATOM 939 C CA . LYS A 1 116 ? -12.055 10.852 -4.75 1 94 116 LYS A CA 1
ATOM 940 C C . LYS A 1 116 ? -12.57 10.078 -3.541 1 94 116 LYS A C 1
ATOM 942 O O . LYS A 1 116 ? -12.797 10.656 -2.477 1 94 116 LYS A O 1
ATOM 947 N N . GLU A 1 117 ? -12.727 8.852 -3.76 1 95.12 117 GLU A N 1
ATOM 948 C CA . GLU A 1 117 ? -13.133 7.914 -2.713 1 95.12 117 GLU A CA 1
ATOM 949 C C . GLU A 1 117 ? -11.922 7.379 -1.955 1 95.12 117 GLU A C 1
ATOM 951 O O . GLU A 1 117 ? -10.781 7.738 -2.258 1 95.12 117 GLU A O 1
ATOM 956 N N . VAL A 1 118 ? -12.203 6.613 -0.896 1 95.88 118 VAL A N 1
ATOM 957 C CA . VAL A 1 118 ? -11.125 6.023 -0.11 1 95.88 118 VAL A CA 1
ATOM 958 C C . VAL A 1 118 ? -11.156 4.5 -0.249 1 95.88 118 VAL A C 1
ATOM 960 O O . VAL A 1 118 ? -12.227 3.889 -0.181 1 95.88 118 VAL A O 1
ATOM 963 N N . ASN A 1 119 ? -10.023 3.924 -0.542 1 96.56 119 ASN A N 1
ATOM 964 C CA . ASN A 1 119 ? -9.922 2.471 -0.595 1 96.56 119 ASN A CA 1
ATOM 965 C C . ASN A 1 119 ? -10.258 1.833 0.75 1 96.56 119 ASN A C 1
ATOM 967 O O . ASN A 1 119 ? -9.859 2.34 1.8 1 96.56 119 ASN A O 1
ATOM 971 N N . LEU A 1 120 ? -10.914 0.756 0.718 1 96.88 120 LEU A N 1
ATOM 972 C CA . LEU A 1 120 ? -11.406 0.066 1.904 1 96.88 120 LEU A CA 1
ATOM 973 C C . LEU A 1 120 ? -10.266 -0.241 2.869 1 96.88 120 LEU A C 1
ATOM 975 O O . LEU A 1 120 ? -10.398 -0.026 4.078 1 96.88 120 LEU A O 1
ATOM 979 N N . MET A 1 121 ? -9.109 -0.762 2.369 1 98.25 121 MET A N 1
ATOM 980 C CA . MET A 1 121 ? -8.008 -1.149 3.238 1 98.25 121 MET A CA 1
ATOM 981 C C . MET A 1 121 ? -7.434 0.063 3.967 1 98.25 121 MET A C 1
ATOM 983 O O . MET A 1 121 ? -7.105 -0.018 5.148 1 98.25 121 MET A O 1
ATOM 987 N N . ILE A 1 122 ? -7.395 1.188 3.303 1 98.31 122 ILE A N 1
ATOM 988 C CA . ILE A 1 122 ? -6.887 2.422 3.895 1 98.31 122 ILE A CA 1
ATOM 989 C C . ILE A 1 122 ? -7.914 2.988 4.871 1 98.31 122 ILE A C 1
ATOM 991 O O . ILE A 1 122 ? -7.574 3.348 6 1 98.31 122 ILE A O 1
ATOM 995 N N . ALA A 1 123 ? -9.18 2.965 4.484 1 97.81 123 ALA A N 1
ATOM 996 C CA . ALA A 1 123 ? -10.258 3.547 5.273 1 97.81 123 ALA A CA 1
ATOM 997 C C . ALA A 1 123 ? -10.391 2.846 6.621 1 97.81 123 ALA A C 1
ATOM 999 O O . ALA A 1 123 ? -10.703 3.48 7.633 1 97.81 123 ALA A O 1
ATOM 1000 N N . GLN A 1 124 ? -10.102 1.558 6.621 1 97.25 124 GLN A N 1
ATOM 1001 C CA . GLN A 1 124 ? -10.336 0.8 7.844 1 97.25 124 GLN A CA 1
ATOM 1002 C C . GLN A 1 124 ? -9.055 0.668 8.664 1 97.25 124 GLN A C 1
ATOM 1004 O O . GLN A 1 124 ? -9.086 0.241 9.82 1 97.25 124 GLN A O 1
ATOM 1009 N N . ALA A 1 125 ? -7.941 1.045 8.078 1 97 125 ALA A N 1
ATOM 1010 C CA . ALA A 1 125 ? -6.668 0.939 8.781 1 97 125 ALA A CA 1
ATOM 1011 C C . ALA A 1 125 ? -6.336 2.234 9.523 1 97 125 ALA A C 1
ATOM 1013 O O . ALA A 1 125 ? -5.539 2.236 10.461 1 97 125 ALA A O 1
ATOM 1014 N N . LEU A 1 126 ? -6.918 3.332 9.133 1 96.81 126 LEU A N 1
ATOM 1015 C CA . LEU A 1 126 ? -6.5 4.637 9.633 1 96.81 126 LEU A CA 1
ATOM 1016 C C . LEU A 1 126 ? -7.074 4.891 11.023 1 96.81 126 LEU A C 1
ATOM 1018 O O . LEU A 1 126 ? -8.117 4.344 11.383 1 96.81 126 LEU A O 1
ATOM 1022 N N . THR A 1 127 ? -6.344 5.676 11.758 1 97.44 127 THR A N 1
ATOM 1023 C CA . THR A 1 127 ? -6.773 6.156 13.07 1 97.44 127 THR A CA 1
ATOM 1024 C C . THR A 1 127 ? -7.68 7.375 12.922 1 97.44 127 THR A C 1
ATOM 1026 O O . THR A 1 127 ? -8.703 7.48 13.602 1 97.44 127 THR A O 1
ATOM 1029 N N . ALA A 1 128 ? -7.305 8.266 12.07 1 98.25 128 ALA A N 1
ATOM 1030 C CA . ALA A 1 128 ? -8.062 9.5 11.859 1 98.25 128 ALA A CA 1
ATOM 1031 C C . ALA A 1 128 ? -8.023 9.922 10.391 1 98.25 128 ALA A C 1
ATOM 1033 O O . ALA A 1 128 ? -6.992 9.797 9.734 1 98.25 128 ALA A O 1
ATOM 1034 N N . TYR A 1 129 ? -9.133 10.375 9.961 1 98.19 129 TYR A N 1
ATOM 1035 C CA . TYR A 1 129 ? -9.297 10.836 8.586 1 98.19 129 TYR A CA 1
ATOM 1036 C C . TYR A 1 129 ? -9.617 12.328 8.547 1 98.19 129 TYR A C 1
ATOM 1038 O O . TYR A 1 129 ? -10.469 12.805 9.297 1 98.19 129 TYR A O 1
ATOM 1046 N N . PHE A 1 130 ? -8.922 13.078 7.695 1 98.31 130 PHE A N 1
ATOM 1047 C CA . PHE A 1 130 ? -9.133 14.516 7.562 1 98.31 130 PHE A CA 1
ATOM 1048 C C . PHE A 1 130 ? -9.492 14.883 6.129 1 98.31 130 PHE A C 1
ATOM 1050 O O . PHE A 1 130 ? -8.672 14.75 5.219 1 98.31 130 PHE A O 1
ATOM 1057 N N . ASP A 1 131 ? -10.695 15.367 5.938 1 97.44 131 ASP A N 1
ATOM 1058 C CA . ASP A 1 131 ? -11.211 15.836 4.652 1 97.44 131 ASP A CA 1
ATOM 1059 C C . ASP A 1 131 ? -10.945 17.328 4.465 1 97.44 131 ASP A C 1
ATOM 1061 O O . ASP A 1 131 ? -11.719 18.156 4.945 1 97.44 131 ASP A O 1
ATOM 1065 N N . VAL A 1 132 ? -9.945 17.656 3.672 1 97.62 132 VAL A N 1
ATOM 1066 C CA . VAL A 1 132 ? -9.5 19.047 3.527 1 97.62 132 VAL A CA 1
ATOM 1067 C C . VAL A 1 132 ? -10.547 19.844 2.75 1 97.62 132 VAL A C 1
ATOM 1069 O O . VAL A 1 132 ? -10.703 21.047 2.971 1 97.62 132 VAL A O 1
ATOM 1072 N N . SER A 1 133 ? -11.25 19.188 1.861 1 95.88 133 SER A N 1
ATOM 1073 C CA . SER A 1 133 ? -12.234 19.875 1.027 1 95.88 133 SER A CA 1
ATOM 1074 C C . SER A 1 133 ? -13.406 20.375 1.861 1 95.88 133 SER A C 1
ATOM 1076 O O . SER A 1 133 ? -14.172 21.234 1.414 1 95.88 133 SER A O 1
ATOM 1078 N N . LYS A 1 134 ? -13.625 19.922 3.055 1 93.06 134 LYS A N 1
ATOM 1079 C CA . LYS A 1 134 ? -14.758 20.297 3.891 1 93.06 134 LYS A CA 1
ATOM 1080 C C . LYS A 1 134 ? -14.359 21.359 4.91 1 93.06 134 LYS A C 1
ATOM 1082 O O . LYS A 1 134 ? -14.977 22.438 4.977 1 93.06 134 LYS A O 1
ATOM 1087 N N . ASP A 1 135 ? -13.336 21.156 5.641 1 89.62 135 ASP A N 1
ATOM 1088 C CA . ASP A 1 135 ? -12.992 22.016 6.762 1 89.62 135 ASP A CA 1
ATOM 1089 C C . ASP A 1 135 ? -11.539 22.484 6.668 1 89.62 135 ASP A C 1
ATOM 1091 O O . ASP A 1 135 ? -10.961 22.922 7.66 1 89.62 135 ASP A O 1
ATOM 1095 N N . GLY A 1 136 ? -11 22.375 5.441 1 94.44 136 GLY A N 1
ATOM 1096 C CA . GLY A 1 136 ? -9.586 22.688 5.336 1 94.44 136 GLY A CA 1
ATOM 1097 C C . GLY A 1 136 ? -8.719 21.859 6.262 1 94.44 136 GLY A C 1
ATOM 1098 O O . GLY A 1 136 ? -9.016 20.688 6.527 1 94.44 136 GLY A O 1
ATOM 1099 N N . LEU A 1 137 ? -7.594 22.406 6.695 1 98.31 137 LEU A N 1
ATOM 1100 C CA . LEU A 1 137 ? -6.633 21.672 7.504 1 98.31 137 LEU A CA 1
ATOM 1101 C C . LEU A 1 137 ? -6.781 22.016 8.977 1 98.31 137 LEU A C 1
ATOM 1103 O O . LEU A 1 137 ? -5.918 21.688 9.789 1 98.31 137 LEU A O 1
ATOM 1107 N N . GLU A 1 138 ? -7.879 22.656 9.312 1 97.56 138 GLU A N 1
ATOM 1108 C CA . GLU A 1 138 ? -8.109 23.094 10.68 1 97.56 138 GLU A CA 1
ATOM 1109 C C . GLU A 1 138 ? -8.234 21.906 11.633 1 97.56 138 GLU A C 1
ATOM 1111 O O . GLU A 1 138 ? -7.676 21.922 12.727 1 97.56 138 GLU A O 1
ATOM 1116 N N . GLN A 1 139 ? -8.969 20.906 11.18 1 97.31 139 GLN A N 1
ATOM 1117 C CA . GLN A 1 139 ? -9.148 19.75 12.039 1 97.31 139 GLN A CA 1
ATOM 1118 C C . GLN A 1 139 ? -7.824 19.031 12.273 1 97.31 139 GLN A C 1
ATOM 1120 O O . GLN A 1 139 ? -7.59 18.484 13.359 1 97.31 139 GLN A O 1
ATOM 1125 N N . LEU A 1 140 ? -6.969 19.016 11.242 1 98.44 140 LEU A N 1
ATOM 1126 C CA . LEU A 1 140 ? -5.648 18.422 11.414 1 98.44 140 LEU A CA 1
ATOM 1127 C C . LEU A 1 140 ? -4.816 19.234 12.406 1 98.44 140 LEU A C 1
ATOM 1129 O O . LEU A 1 140 ? -4.129 18.656 13.258 1 98.44 140 LEU A O 1
ATOM 1133 N N . ALA A 1 141 ? -4.91 20.531 12.367 1 98.56 141 ALA A N 1
ATOM 1134 C CA . ALA A 1 141 ? -4.102 21.438 13.188 1 98.56 141 ALA A CA 1
ATOM 1135 C C . ALA A 1 141 ? -4.523 21.375 14.648 1 98.56 141 ALA A C 1
ATOM 1137 O O . ALA A 1 141 ? -3.748 21.734 15.539 1 98.56 141 ALA A O 1
ATOM 1138 N N . THR A 1 142 ? -5.75 20.844 14.914 1 98.06 142 THR A N 1
ATOM 1139 C CA . THR A 1 142 ? -6.262 20.953 16.281 1 98.06 142 THR A CA 1
ATOM 1140 C C . THR A 1 142 ? -6.527 19.562 16.859 1 98.06 142 THR A C 1
ATOM 1142 O O . THR A 1 142 ? -6.777 19.422 18.062 1 98.06 142 THR A O 1
ATOM 1145 N N . TYR A 1 143 ? -6.52 18.562 15.984 1 98.06 143 TYR A N 1
ATOM 1146 C CA . TYR A 1 143 ? -6.762 17.188 16.438 1 98.06 143 TYR A CA 1
ATOM 1147 C C . TYR A 1 143 ? -5.805 16.812 17.562 1 98.06 143 TYR A C 1
ATOM 1149 O O . TYR A 1 143 ? -4.613 17.141 17.516 1 98.06 143 TYR A O 1
ATOM 1157 N N . ASP A 1 144 ? -6.348 16.188 18.625 1 98.56 144 ASP A N 1
ATOM 1158 C CA . ASP A 1 144 ? -5.531 15.773 19.766 1 98.56 144 ASP A CA 1
ATOM 1159 C C . ASP A 1 144 ? -4.918 14.398 19.516 1 98.56 144 ASP A C 1
ATOM 1161 O O . ASP A 1 144 ? -5.527 13.375 19.844 1 98.56 144 ASP A O 1
ATOM 1165 N N . PHE A 1 145 ? -3.635 14.305 19.078 1 98.38 145 PHE A N 1
ATOM 1166 C CA . PHE A 1 145 ? -2.975 13.047 18.75 1 98.38 145 PHE A CA 1
ATOM 1167 C C . PHE A 1 145 ? -2.533 12.312 20 1 98.38 145 PHE A C 1
ATOM 1169 O O . PHE A 1 145 ? -2.061 11.18 19.938 1 98.38 145 PHE A O 1
ATOM 1176 N N . ASP A 1 146 ? -2.658 12.93 21.156 1 98.12 146 ASP A N 1
ATOM 1177 C CA . ASP A 1 146 ? -2.41 12.211 22.406 1 98.12 146 ASP A CA 1
ATOM 1178 C C . ASP A 1 146 ? -3.5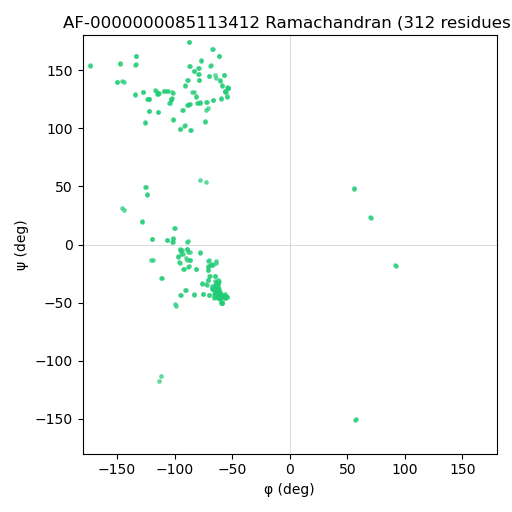76 11.289 22.75 1 98.12 146 ASP A C 1
ATOM 1180 O O . ASP A 1 146 ? -3.375 10.219 23.328 1 98.12 146 ASP A O 1
ATOM 1184 N N . LYS A 1 147 ? -4.828 11.734 22.391 1 97.5 147 LYS A N 1
ATOM 1185 C CA . LYS A 1 147 ? -6.023 10.945 22.688 1 97.5 147 LYS A CA 1
ATOM 1186 C C . LYS A 1 147 ? -6.344 9.992 21.531 1 97.5 147 LYS A C 1
ATOM 1188 O O . LYS A 1 147 ? -6.82 8.875 21.766 1 97.5 147 LYS A O 1
ATOM 1193 N N . MET A 1 148 ? -6.18 10.445 20.312 1 96.88 148 MET A N 1
ATOM 1194 C CA . MET A 1 148 ? -6.352 9.703 19.062 1 96.88 148 MET A CA 1
ATOM 1195 C C . MET A 1 148 ? -7.746 9.094 18.984 1 96.88 148 MET A C 1
ATOM 1197 O O . MET A 1 148 ? -7.898 7.914 18.656 1 96.88 148 MET A O 1
ATOM 1201 N N . ILE A 1 149 ? -8.773 9.953 19.281 1 96.88 149 ILE A N 1
ATOM 1202 C CA . ILE A 1 149 ? -10.156 9.523 19.078 1 96.88 149 ILE A CA 1
ATOM 1203 C C . ILE A 1 149 ? -10.383 9.172 17.609 1 96.88 149 ILE A C 1
ATOM 1205 O O . ILE A 1 149 ? -10.039 9.953 16.719 1 96.88 149 ILE A O 1
ATOM 1209 N N . PRO A 1 150 ? -10.867 7.934 17.438 1 96.25 150 PRO A N 1
ATOM 1210 C CA . PRO A 1 150 ? -11.047 7.543 16.031 1 96.25 150 PRO A CA 1
ATOM 1211 C C . PRO A 1 150 ? -11.891 8.547 15.25 1 96.25 150 PRO A C 1
ATOM 1213 O O . PRO A 1 150 ? -12.875 9.07 15.773 1 96.25 150 PRO A O 1
ATOM 1216 N N . LYS A 1 151 ? -11.453 8.898 14.078 1 96.5 151 LYS A N 1
ATOM 1217 C CA . LYS A 1 151 ? -12.172 9.742 13.117 1 96.5 151 LYS A CA 1
ATOM 1218 C C . LYS A 1 151 ? -12.289 9.047 11.766 1 96.5 151 LYS A C 1
ATOM 1220 O O . LYS A 1 151 ? -11.359 9.094 10.961 1 96.5 151 LYS A O 1
ATOM 1225 N N . PHE A 1 152 ? -13.445 8.547 11.43 1 94.88 152 PHE A N 1
ATOM 1226 C CA . PHE A 1 152 ? -13.641 7.758 10.219 1 94.88 152 PHE A CA 1
ATOM 1227 C C . PHE A 1 152 ? -13.945 8.656 9.023 1 94.88 152 PHE A C 1
ATOM 1229 O O . PHE A 1 152 ? -14.469 9.758 9.188 1 94.88 152 PHE A O 1
ATOM 1236 N N . THR A 1 153 ? -13.594 8.133 7.863 1 94.88 153 THR A N 1
ATOM 1237 C CA . THR A 1 153 ? -13.969 8.852 6.652 1 94.88 153 THR A CA 1
ATOM 1238 C C . THR A 1 153 ? -15.477 8.781 6.426 1 94.88 153 THR A C 1
ATOM 1240 O O . THR A 1 153 ? -16.109 7.75 6.691 1 94.88 153 THR A O 1
ATOM 1243 N N . ARG A 1 154 ? -16.031 9.883 5.887 1 91.25 154 ARG A N 1
ATOM 1244 C CA . ARG A 1 154 ? -17.438 9.906 5.5 1 91.25 154 ARG A CA 1
ATOM 1245 C C . ARG A 1 154 ? -17.594 9.852 3.982 1 91.25 154 ARG A C 1
ATOM 1247 O O . ARG A 1 154 ? -18.703 9.93 3.463 1 91.25 154 ARG A O 1
ATOM 1254 N N . ARG A 1 155 ? -16.484 9.711 3.301 1 92.06 155 ARG A N 1
ATOM 1255 C CA . ARG A 1 155 ? -16.5 9.5 1.857 1 92.06 155 ARG A CA 1
ATOM 1256 C C . ARG A 1 155 ? -16.875 8.062 1.522 1 92.06 155 ARG A C 1
ATOM 1258 O O . ARG A 1 155 ? -16.766 7.168 2.363 1 92.06 155 ARG A O 1
ATOM 1265 N N . PRO A 1 156 ? -17.375 7.949 0.236 1 92.56 156 PRO A N 1
ATOM 1266 C CA . PRO A 1 156 ? -17.578 6.562 -0.183 1 92.56 156 PRO A CA 1
ATOM 1267 C C . PRO A 1 156 ? -16.312 5.715 -0.068 1 92.56 156 PRO A C 1
ATOM 1269 O O . PRO A 1 156 ? -15.234 6.164 -0.448 1 92.56 156 PRO A O 1
ATOM 1272 N N . VAL A 1 157 ? -16.469 4.527 0.57 1 93.94 157 VAL A N 1
ATOM 1273 C CA . VAL A 1 157 ? -15.391 3.557 0.706 1 93.94 157 VAL A CA 1
ATOM 1274 C C . VAL A 1 157 ? -15.586 2.42 -0.295 1 9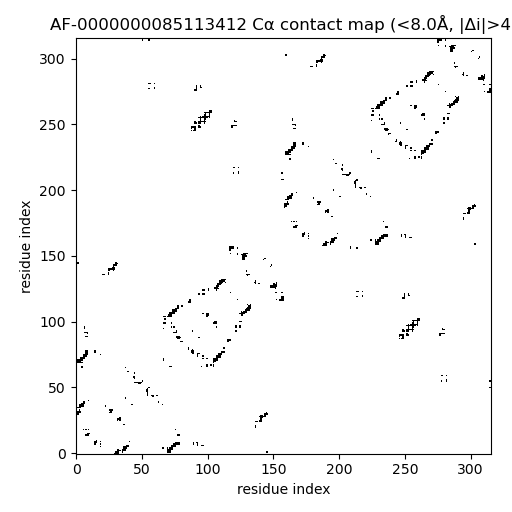3.94 157 VAL A C 1
ATOM 1276 O O . VAL A 1 157 ? -16.672 1.833 -0.374 1 93.94 157 VAL A O 1
ATOM 1279 N N . ILE A 1 158 ? -14.5 2.223 -1.099 1 85.12 158 ILE A N 1
ATOM 1280 C CA . ILE A 1 158 ? -14.602 1.235 -2.166 1 85.12 158 ILE A CA 1
ATOM 1281 C C . ILE A 1 158 ? -13.477 0.21 -2.035 1 85.12 158 ILE A C 1
ATOM 1283 O O . ILE A 1 158 ? -12.422 0.509 -1.479 1 85.12 158 ILE A O 1
ATOM 1287 N N . MET B 1 1 ? 4.078 -27.406 3.139 1 95.62 1 MET B N 1
ATOM 1288 C CA . MET B 1 1 ? 3.607 -26.609 2.018 1 95.62 1 MET B CA 1
ATOM 1289 C C . MET B 1 1 ? 3.078 -25.25 2.502 1 95.62 1 MET B C 1
ATOM 1291 O O . MET B 1 1 ? 2.555 -25.156 3.613 1 95.62 1 MET B O 1
ATOM 1295 N N . LYS B 1 2 ? 3.275 -24.266 1.78 1 97.94 2 LYS B N 1
ATOM 1296 C CA . LYS B 1 2 ? 3.016 -22.891 2.209 1 97.94 2 LYS B CA 1
ATOM 1297 C C . LYS B 1 2 ? 1.597 -22.469 1.85 1 97.94 2 LYS B C 1
ATOM 1299 O O . LYS B 1 2 ? 1.104 -22.781 0.763 1 97.94 2 LYS B O 1
ATOM 1304 N N . SER B 1 3 ? 0.946 -21.812 2.768 1 98.75 3 SER B N 1
ATOM 1305 C CA . SER B 1 3 ? -0.319 -21.141 2.48 1 98.75 3 SER B CA 1
ATOM 1306 C C . SER B 1 3 ? -0.09 -19.766 1.867 1 98.75 3 SER B C 1
ATOM 1308 O O . SER B 1 3 ? 0.928 -19.125 2.131 1 98.75 3 SER B O 1
ATOM 1310 N N . VAL B 1 4 ? -1.111 -19.391 0.982 1 98.81 4 VAL B N 1
ATOM 1311 C CA . VAL B 1 4 ? -0.911 -18.156 0.213 1 98.81 4 VAL B CA 1
ATOM 1312 C C . VAL B 1 4 ? -2.111 -17.234 0.391 1 98.81 4 VAL B C 1
ATOM 1314 O O . VAL B 1 4 ? -3.258 -17.688 0.384 1 98.81 4 VAL B O 1
ATOM 1317 N N . TYR B 1 5 ? -1.892 -16 0.689 1 98.94 5 TYR B N 1
ATOM 1318 C CA . TYR B 1 5 ? -2.832 -14.914 0.439 1 98.94 5 TYR B CA 1
ATOM 1319 C C . TYR B 1 5 ? -2.557 -14.25 -0.907 1 98.94 5 TYR B C 1
ATOM 1321 O O . TYR B 1 5 ? -1.473 -13.711 -1.128 1 98.94 5 TYR B O 1
ATOM 1329 N N . LEU B 1 6 ? -3.48 -14.344 -1.822 1 98.88 6 LEU B N 1
ATOM 1330 C CA . LEU B 1 6 ? -3.297 -13.797 -3.162 1 98.88 6 LEU B CA 1
ATOM 1331 C C . LEU B 1 6 ? -3.904 -12.406 -3.268 1 98.88 6 LEU B C 1
ATOM 1333 O O . LEU B 1 6 ? -5.102 -12.258 -3.521 1 98.88 6 LEU B O 1
ATOM 1337 N N . ALA B 1 7 ? -3.057 -11.414 -3.16 1 98.81 7 ALA B N 1
ATOM 1338 C CA . ALA B 1 7 ? -3.453 -10.008 -3.236 1 98.81 7 ALA B CA 1
ATOM 1339 C C . ALA B 1 7 ? -3.551 -9.547 -4.688 1 98.81 7 ALA B C 1
ATOM 1341 O O . ALA B 1 7 ? -2.631 -9.766 -5.477 1 98.81 7 ALA B O 1
ATOM 1342 N N . SER B 1 8 ? -4.68 -8.891 -5.02 1 98.5 8 SER B N 1
ATOM 1343 C CA . SER B 1 8 ? -4.859 -8.422 -6.391 1 98.5 8 SER B CA 1
ATOM 1344 C C . SER B 1 8 ? -6.113 -7.566 -6.523 1 98.5 8 SER B C 1
ATOM 1346 O O . SER B 1 8 ? -7.023 -7.656 -5.695 1 98.5 8 SER B O 1
ATOM 1348 N N . PRO B 1 9 ? -6.066 -6.664 -7.551 1 97.06 9 PRO B N 1
ATOM 1349 C CA . PRO B 1 9 ? -7.375 -6.129 -7.934 1 97.06 9 PRO B CA 1
ATOM 1350 C C . PRO B 1 9 ? -8.273 -7.176 -8.594 1 97.06 9 PRO B C 1
ATOM 1352 O O . PRO B 1 9 ? -7.77 -8.148 -9.164 1 97.06 9 PRO B O 1
ATOM 1355 N N . PHE B 1 10 ? -9.578 -7.012 -8.516 1 96.62 10 PHE B N 1
ATOM 1356 C CA . PHE B 1 10 ? -10.484 -8.008 -9.07 1 96.62 10 PHE B CA 1
ATOM 1357 C C . PHE B 1 10 ? -11.727 -7.34 -9.641 1 96.62 10 PHE B C 1
ATOM 1359 O O . PHE B 1 10 ? -12.812 -7.926 -9.641 1 96.62 10 PHE B O 1
ATOM 1366 N N . PHE B 1 11 ? -11.633 -6.141 -10.148 1 94.12 11 PHE B N 1
ATOM 1367 C CA . PHE B 1 11 ? -12.773 -5.293 -10.484 1 94.12 11 PHE B CA 1
AT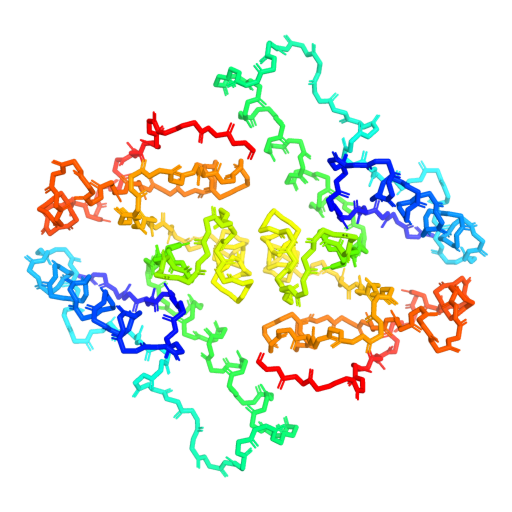OM 1368 C C . PHE B 1 11 ? -13.148 -5.457 -11.953 1 94.12 11 PHE B C 1
ATOM 1370 O O . PHE B 1 11 ? -14.117 -4.852 -12.414 1 94.12 11 PHE B O 1
ATOM 1377 N N . SER B 1 12 ? -12.422 -6.125 -12.75 1 95.19 12 SER B N 1
ATOM 1378 C CA . SER B 1 12 ? -12.711 -6.402 -14.156 1 95.19 12 SER B CA 1
ATOM 1379 C C . SER B 1 12 ? -12.469 -7.871 -14.484 1 95.19 12 SER B C 1
ATOM 1381 O O . SER B 1 12 ? -11.789 -8.578 -13.742 1 95.19 12 SER B O 1
ATOM 1383 N N . ASP B 1 13 ? -13.07 -8.281 -15.633 1 96.5 13 ASP B N 1
ATOM 1384 C CA . ASP B 1 13 ? -12.891 -9.672 -16.062 1 96.5 13 ASP B CA 1
ATOM 1385 C C . ASP B 1 13 ? -11.422 -9.977 -16.344 1 96.5 13 ASP B C 1
ATOM 1387 O O . ASP B 1 13 ? -10.945 -11.07 -16.062 1 96.5 13 ASP B O 1
ATOM 1391 N N . LYS B 1 14 ? -10.727 -9.062 -16.891 1 97.31 14 LYS B N 1
ATOM 1392 C CA . LYS B 1 14 ? -9.312 -9.258 -17.203 1 97.31 14 LYS B CA 1
ATOM 1393 C C . LYS B 1 14 ? -8.477 -9.391 -15.938 1 97.31 14 LYS B C 1
ATOM 1395 O O . LYS B 1 14 ? -7.535 -10.188 -15.883 1 97.31 14 LYS B O 1
ATOM 1400 N N . GLN B 1 15 ? -8.812 -8.617 -14.914 1 97.5 15 GLN B N 1
ATOM 1401 C CA . GLN B 1 15 ? -8.141 -8.742 -13.625 1 97.5 15 GLN B CA 1
ATOM 1402 C C . GLN B 1 15 ? -8.391 -10.117 -13.008 1 97.5 15 GLN B C 1
ATOM 1404 O O . GLN B 1 15 ? -7.461 -10.766 -12.531 1 97.5 15 GLN B O 1
ATOM 1409 N N . LYS B 1 16 ? -9.586 -10.594 -13.117 1 97.88 16 LYS B N 1
ATOM 1410 C CA . LYS B 1 16 ? -9.938 -11.914 -12.586 1 97.88 16 LYS B CA 1
ATOM 1411 C C . LYS B 1 16 ? -9.234 -13.016 -13.375 1 97.88 16 LYS B C 1
ATOM 1413 O O . LYS B 1 16 ? -8.836 -14.031 -12.805 1 97.88 16 LYS B O 1
ATOM 1418 N N . GLU B 1 17 ? -9.141 -12.789 -14.648 1 97.94 17 GLU B N 1
ATOM 1419 C CA . GLU B 1 17 ? -8.406 -13.742 -15.469 1 97.94 17 GLU B CA 1
ATOM 1420 C C . GLU B 1 17 ? -6.953 -13.859 -15.031 1 97.94 17 GLU B C 1
ATOM 1422 O O . GLU B 1 17 ? -6.406 -14.961 -14.961 1 97.94 17 GLU B O 1
ATOM 1427 N N . ARG B 1 18 ? -6.305 -12.781 -14.695 1 98.19 18 ARG B N 1
ATOM 1428 C CA . ARG B 1 18 ? -4.93 -12.812 -14.203 1 98.19 18 ARG B CA 1
ATOM 1429 C C . ARG B 1 18 ? -4.84 -13.539 -12.867 1 98.19 18 ARG B C 1
ATOM 1431 O O . ARG B 1 18 ? -3.893 -14.297 -12.633 1 98.19 18 ARG B O 1
ATOM 1438 N N . ILE B 1 19 ? -5.828 -13.281 -11.984 1 98.56 19 ILE B N 1
ATOM 1439 C CA . ILE B 1 19 ? -5.879 -14 -10.711 1 98.56 19 ILE B CA 1
ATOM 1440 C C . ILE B 1 19 ? -5.922 -15.508 -10.969 1 98.56 19 ILE B C 1
ATOM 1442 O O . ILE B 1 19 ? -5.184 -16.266 -10.344 1 98.56 19 ILE B O 1
ATOM 1446 N N . TYR B 1 20 ? -6.719 -15.906 -11.945 1 98.38 20 TYR B N 1
ATOM 1447 C CA . TYR B 1 20 ? -6.867 -17.312 -12.266 1 98.38 20 TYR B CA 1
ATOM 1448 C C . TYR B 1 20 ? -5.551 -17.906 -12.773 1 98.38 20 TYR B C 1
ATOM 1450 O O . TYR B 1 20 ? -5.145 -18.984 -12.359 1 98.38 20 TYR B O 1
ATOM 1458 N N . GLN B 1 21 ? -4.906 -17.203 -13.625 1 98.69 21 GLN B N 1
ATOM 1459 C CA . GLN B 1 21 ? -3.633 -17.656 -14.164 1 98.69 21 GLN B CA 1
ATOM 1460 C C . GLN B 1 21 ? -2.594 -17.828 -13.055 1 98.69 21 GLN B C 1
ATOM 1462 O O . GLN B 1 21 ? -1.885 -18.844 -13.016 1 98.69 21 GLN B O 1
ATOM 1467 N N . VAL B 1 22 ? -2.502 -16.844 -12.195 1 98.81 22 VAL B N 1
ATOM 1468 C CA . VAL B 1 22 ? -1.536 -16.891 -11.102 1 98.81 22 VAL B CA 1
ATOM 1469 C C . VAL B 1 22 ? -1.886 -18.047 -10.156 1 98.81 22 VAL B C 1
ATOM 1471 O O . VAL B 1 22 ? -1.004 -18.781 -9.719 1 98.81 22 VAL B O 1
ATOM 1474 N N . LYS B 1 23 ? -3.178 -18.188 -9.844 1 98.75 23 LYS B N 1
ATOM 1475 C CA . LYS B 1 23 ? -3.621 -19.312 -9.016 1 98.75 23 LYS B CA 1
ATOM 1476 C C . LYS B 1 23 ? -3.193 -20.641 -9.617 1 98.75 23 LYS B C 1
ATOM 1478 O O . LYS B 1 23 ? -2.686 -21.516 -8.906 1 98.75 23 LYS B O 1
ATOM 1483 N N . GLU B 1 24 ? -3.357 -20.812 -10.93 1 98.69 24 GLU B N 1
ATOM 1484 C CA . GLU B 1 24 ? -2.982 -22.047 -11.602 1 98.69 24 GLU B CA 1
ATOM 1485 C C . GLU B 1 24 ? -1.486 -22.312 -11.469 1 98.69 24 GLU B C 1
ATOM 1487 O O . GLU B 1 24 ? -1.07 -23.453 -11.266 1 98.69 24 GLU B O 1
ATOM 1492 N N . ALA B 1 25 ? -0.722 -21.281 -11.625 1 98.81 25 ALA B N 1
ATOM 1493 C CA . ALA B 1 25 ? 0.723 -21.438 -11.469 1 98.81 25 ALA B CA 1
ATOM 1494 C C . ALA B 1 25 ? 1.083 -21.844 -10.047 1 98.81 25 ALA B C 1
ATOM 1496 O O . ALA B 1 25 ? 1.958 -22.688 -9.836 1 98.81 25 ALA B O 1
ATOM 1497 N N . LEU B 1 26 ? 0.439 -21.234 -9.062 1 98.81 26 LEU B N 1
ATOM 1498 C CA . LEU B 1 26 ? 0.693 -21.547 -7.66 1 98.81 26 LEU B CA 1
ATOM 1499 C C . LEU B 1 26 ? 0.302 -22.984 -7.34 1 98.81 26 LEU B C 1
ATOM 1501 O O . LEU B 1 26 ? 0.996 -23.672 -6.582 1 98.81 26 LEU B O 1
ATOM 1505 N N . VAL B 1 27 ? -0.793 -23.438 -7.93 1 98.62 27 VAL B N 1
ATOM 1506 C CA . VAL B 1 27 ? -1.27 -24.797 -7.719 1 98.62 27 VAL B CA 1
ATOM 1507 C C . VAL B 1 27 ? -0.223 -25.797 -8.219 1 98.62 27 VAL B C 1
ATOM 1509 O O . VAL B 1 27 ? -0.041 -26.859 -7.625 1 98.62 27 VAL B O 1
ATOM 1512 N N . LYS B 1 28 ? 0.54 -25.438 -9.227 1 98.38 28 LYS B N 1
ATOM 1513 C CA . LYS B 1 28 ? 1.555 -26.312 -9.812 1 98.38 28 LYS B CA 1
ATOM 1514 C C . LYS B 1 28 ? 2.84 -26.297 -8.992 1 98.38 28 LYS B C 1
ATOM 1516 O O . LYS B 1 28 ? 3.703 -27.156 -9.156 1 98.38 28 LYS B O 1
ATOM 1521 N N . ASN B 1 29 ? 3.01 -25.281 -8.219 1 98.75 29 ASN B N 1
ATOM 1522 C CA . ASN B 1 29 ? 4.227 -25.141 -7.43 1 98.75 29 ASN B CA 1
ATOM 1523 C C . ASN B 1 29 ? 4.266 -26.141 -6.277 1 98.75 29 ASN B C 1
ATOM 1525 O O . ASN B 1 29 ? 3.393 -26.125 -5.41 1 98.75 29 ASN B O 1
ATOM 1529 N N . LYS B 1 30 ? 5.254 -26.953 -6.191 1 98.38 30 LYS B N 1
ATOM 1530 C CA . LYS B 1 30 ? 5.336 -28.078 -5.27 1 98.38 30 LYS B CA 1
ATOM 1531 C C . LYS B 1 30 ? 5.465 -27.609 -3.826 1 98.38 30 LYS B C 1
ATOM 1533 O O . LYS B 1 30 ? 5.242 -28.375 -2.889 1 98.38 30 LYS B O 1
ATOM 1538 N N . THR B 1 31 ? 5.84 -26.375 -3.611 1 98.69 31 THR B N 1
ATOM 1539 C CA . THR B 1 31 ? 6.055 -25.875 -2.26 1 98.69 31 THR B CA 1
ATOM 1540 C C . THR B 1 31 ? 4.805 -25.172 -1.736 1 98.69 31 THR B C 1
ATOM 1542 O O . THR B 1 31 ? 4.762 -24.75 -0.58 1 98.69 31 THR B O 1
ATOM 1545 N N . ILE B 1 32 ? 3.76 -25.016 -2.562 1 98.69 32 ILE B N 1
ATOM 1546 C CA . ILE B 1 32 ? 2.529 -24.328 -2.203 1 98.69 32 ILE B CA 1
ATOM 1547 C C . ILE B 1 32 ? 1.437 -25.344 -1.885 1 98.69 32 ILE B C 1
ATOM 1549 O O . ILE B 1 32 ? 1.29 -26.344 -2.586 1 98.69 32 ILE B O 1
ATOM 1553 N N . ASP B 1 33 ? 0.753 -25.156 -0.74 1 98.69 33 ASP B N 1
ATOM 1554 C CA . ASP B 1 33 ? -0.461 -25.922 -0.463 1 98.69 33 ASP B CA 1
ATOM 1555 C C . ASP B 1 33 ? -1.627 -25.422 -1.314 1 98.69 33 ASP B C 1
ATOM 1557 O O . ASP B 1 33 ? -2.209 -24.375 -1.029 1 98.69 33 ASP B O 1
ATOM 1561 N N . SER B 1 34 ? -1.975 -26.203 -2.316 1 98 34 SER B N 1
ATOM 1562 C CA . SER B 1 34 ? -2.973 -25.797 -3.297 1 98 34 SER B CA 1
ATOM 1563 C C . SER B 1 34 ? -4.34 -25.609 -2.648 1 98 34 SER B C 1
ATOM 1565 O O . SER B 1 34 ? -5.215 -24.938 -3.207 1 98 34 SER B O 1
ATOM 1567 N N . GLU B 1 35 ? -4.555 -26.109 -1.462 1 97.88 35 GLU B N 1
ATOM 1568 C CA . GLU B 1 35 ? -5.84 -26.016 -0.778 1 97.88 35 GLU B CA 1
ATOM 1569 C C . GLU B 1 35 ? -5.883 -24.797 0.146 1 97.88 35 GLU B C 1
ATOM 1571 O O . GLU B 1 35 ? -6.922 -24.5 0.733 1 97.88 35 GLU B O 1
ATOM 1576 N N . LYS B 1 36 ? -4.75 -24.109 0.254 1 98.31 36 LYS B N 1
ATOM 1577 C CA . LYS B 1 36 ? -4.656 -23 1.195 1 98.31 36 LYS B CA 1
ATOM 1578 C C . LYS B 1 36 ? -4.238 -21.703 0.488 1 98.31 36 LYS B C 1
ATOM 1580 O O . LYS B 1 36 ? -3.346 -21 0.956 1 98.31 36 LYS B O 1
ATOM 1585 N N . ILE B 1 37 ? -4.848 -21.531 -0.649 1 98.62 37 ILE B N 1
ATOM 1586 C CA . ILE B 1 37 ? -4.715 -20.25 -1.357 1 98.62 37 ILE B CA 1
ATOM 1587 C C . ILE B 1 37 ? -5.965 -19.406 -1.128 1 98.62 37 ILE B C 1
ATOM 1589 O O . ILE B 1 37 ? -7.051 -19.75 -1.606 1 98.62 37 ILE B O 1
ATOM 1593 N N . PHE B 1 38 ? -5.789 -18.375 -0.324 1 98.75 38 PHE B N 1
ATOM 1594 C CA . PHE B 1 38 ? -6.891 -17.453 -0.055 1 98.75 38 PHE B CA 1
ATOM 1595 C C . PHE B 1 38 ? -6.941 -16.359 -1.105 1 98.75 38 PHE B C 1
ATOM 1597 O O . PHE B 1 38 ? -5.961 -15.641 -1.309 1 98.75 38 PHE B O 1
ATOM 1604 N N . ILE B 1 39 ? -8.055 -16.266 -1.789 1 98.5 39 ILE B N 1
ATOM 1605 C CA . ILE B 1 39 ? -8.312 -15.234 -2.783 1 98.5 39 ILE B CA 1
ATOM 1606 C C . ILE B 1 39 ? -9.453 -14.336 -2.307 1 98.5 39 ILE B C 1
ATOM 1608 O O . ILE B 1 39 ? -10.617 -14.742 -2.309 1 98.5 39 ILE B O 1
ATOM 1612 N N . PRO B 1 40 ? -9.18 -13.086 -2.031 1 96.69 40 PRO B N 1
ATOM 1613 C CA . PRO B 1 40 ? -10.164 -12.211 -1.381 1 96.69 40 PRO B CA 1
ATOM 1614 C C . PRO B 1 40 ? -11.492 -12.156 -2.129 1 96.69 40 PRO B C 1
ATOM 1616 O O . PRO B 1 40 ? -12.555 -12.234 -1.509 1 96.69 40 PRO B O 1
ATOM 1619 N N . HIS B 1 41 ? -11.477 -12.016 -3.426 1 93.69 41 HIS B N 1
ATOM 1620 C CA . HIS B 1 41 ? -12.734 -11.836 -4.141 1 93.69 41 HIS B CA 1
ATOM 1621 C C . HIS B 1 41 ? -13.547 -13.125 -4.16 1 93.69 41 HIS B C 1
ATOM 1623 O O . HIS B 1 41 ? -14.758 -13.094 -4.402 1 93.69 41 HIS B O 1
ATOM 1629 N N . GLU B 1 42 ? -12.859 -14.312 -3.959 1 94.62 42 GLU B N 1
ATOM 1630 C CA . GLU B 1 42 ? -13.562 -15.594 -3.926 1 94.62 42 GLU B CA 1
ATOM 1631 C C . GLU B 1 42 ? -14.016 -15.93 -2.51 1 94.62 42 GLU B C 1
ATOM 1633 O O . GLU B 1 42 ? -14.805 -16.859 -2.312 1 94.62 42 GLU B O 1
ATOM 1638 N N . HIS B 1 43 ? -13.492 -15.203 -1.502 1 93.44 43 HIS B N 1
ATOM 1639 C CA . HIS B 1 43 ? -13.766 -15.469 -0.093 1 93.44 43 HIS B CA 1
ATOM 1640 C C . HIS B 1 43 ? -14.305 -14.234 0.611 1 93.44 43 HIS B C 1
ATOM 1642 O O . HIS B 1 43 ? -13.844 -13.883 1.698 1 93.44 43 HIS B O 1
ATOM 1648 N N . GLU B 1 44 ? -15.266 -13.641 0.043 1 91.88 44 GLU B N 1
ATOM 1649 C CA . GLU B 1 44 ? -15.797 -12.367 0.515 1 91.88 44 GLU B CA 1
ATOM 1650 C C . GLU B 1 44 ? -16.719 -12.562 1.708 1 91.88 44 GLU B C 1
ATOM 1652 O O . GLU B 1 44 ? -17.391 -13.594 1.824 1 91.88 44 GLU B O 1
ATOM 1657 N N . TYR B 1 45 ? -16.703 -11.602 2.564 1 93 45 TYR B N 1
ATOM 1658 C CA . TYR B 1 45 ? -17.719 -11.516 3.605 1 93 45 TYR B CA 1
ATOM 1659 C C . TYR B 1 45 ? -19.078 -11.234 3.006 1 93 45 TYR B C 1
ATOM 1661 O O . TYR B 1 45 ? -19.281 -10.211 2.336 1 93 45 TYR B O 1
ATOM 1669 N N . GLN B 1 46 ? -20.094 -12.102 3.303 1 93.81 46 GLN B N 1
ATOM 1670 C CA . GLN B 1 46 ? -21.359 -12.008 2.598 1 93.81 46 GLN B CA 1
ATOM 1671 C C . GLN B 1 46 ? -22.5 -11.734 3.568 1 93.81 46 GLN B C 1
ATOM 1673 O O . GLN B 1 46 ? -23.656 -11.602 3.152 1 93.81 46 GLN B O 1
ATOM 1678 N N . GLU B 1 47 ? -22.219 -11.539 4.801 1 94.88 47 GLU B N 1
ATOM 1679 C CA . GLU B 1 47 ? -23.266 -11.453 5.816 1 94.88 47 GLU B CA 1
ATOM 1680 C C . GLU B 1 47 ? -23.766 -10.016 5.977 1 94.88 47 GLU B C 1
ATOM 1682 O O . GLU B 1 47 ? -24.641 -9.75 6.805 1 94.88 47 GLU B O 1
ATOM 1687 N N . ALA B 1 48 ? -23.219 -9.023 5.312 1 94.25 48 ALA B N 1
ATOM 1688 C CA . ALA B 1 48 ? -23.641 -7.625 5.371 1 94.25 48 ALA B CA 1
ATOM 1689 C C . ALA B 1 48 ? -23.734 -7.023 3.973 1 94.25 48 ALA B C 1
ATOM 1691 O O . ALA B 1 48 ? -23.109 -7.516 3.031 1 94.25 48 ALA B O 1
ATOM 1692 N N . GLU B 1 49 ? -24.578 -5.996 3.863 1 93.25 49 GLU B N 1
ATOM 1693 C CA . GLU B 1 49 ? -24.734 -5.293 2.596 1 93.25 49 GLU B CA 1
ATOM 1694 C C . GLU B 1 49 ? -23.406 -4.699 2.119 1 93.25 49 GLU B C 1
ATOM 1696 O O . GLU B 1 49 ? -22.656 -4.125 2.912 1 93.25 49 GLU B O 1
ATOM 1701 N N . PHE B 1 50 ? -23.219 -4.898 0.789 1 89.19 50 PHE B N 1
ATOM 1702 C CA . PHE B 1 50 ? -22.031 -4.34 0.18 1 89.19 50 PHE B CA 1
ATOM 1703 C C . PHE B 1 50 ? -21.922 -2.846 0.452 1 89.19 50 PHE B C 1
ATOM 1705 O O . PHE B 1 50 ? -22.906 -2.115 0.309 1 89.19 50 PHE B O 1
ATOM 1712 N N . GLY B 1 51 ? -20.781 -2.482 0.953 1 88.88 51 GLY B N 1
ATOM 1713 C CA . GLY B 1 51 ? -20.516 -1.065 1.16 1 88.88 51 GLY B CA 1
ATOM 1714 C C . GLY B 1 51 ? -20.906 -0.586 2.547 1 88.88 51 GLY B C 1
ATOM 1715 O O . GLY B 1 51 ? -20.5 0.498 2.971 1 88.88 51 GLY B O 1
ATOM 1716 N N . SER B 1 52 ? -21.734 -1.328 3.27 1 93.19 52 SER B N 1
ATOM 1717 C CA . SER B 1 52 ? -22.109 -0.938 4.629 1 93.19 52 SER B CA 1
ATOM 1718 C C . SER B 1 52 ? -20.875 -0.889 5.535 1 93.19 52 SER B C 1
ATOM 1720 O O . SER B 1 52 ? -19.828 -1.428 5.191 1 93.19 52 SER B O 1
ATOM 1722 N N . PHE B 1 53 ? -21.078 -0.203 6.652 1 94.94 53 PHE B N 1
ATOM 1723 C CA . PHE B 1 53 ? -19.969 -0.088 7.598 1 94.94 53 PHE B CA 1
ATOM 1724 C C . PHE B 1 53 ? -19.578 -1.457 8.133 1 94.94 53 PHE B C 1
ATOM 1726 O O . PHE B 1 53 ? -18.391 -1.755 8.273 1 94.94 53 PHE B O 1
ATOM 1733 N N . GLU B 1 54 ? -20.547 -2.33 8.414 1 95.56 54 GLU B N 1
ATOM 1734 C CA . GLU B 1 54 ? -20.25 -3.691 8.852 1 95.56 54 GLU B CA 1
ATOM 1735 C C . GLU B 1 54 ? -19.453 -4.449 7.789 1 95.56 54 GLU B C 1
ATOM 1737 O O . GLU B 1 54 ? -18.484 -5.145 8.102 1 95.56 54 GLU B O 1
ATOM 1742 N N . TRP B 1 55 ? -19.906 -4.316 6.527 1 95.62 55 TRP B N 1
ATOM 1743 C CA . TRP B 1 55 ? -19.219 -4.98 5.43 1 95.62 55 TRP B CA 1
ATOM 1744 C C . TRP B 1 55 ? -17.766 -4.512 5.34 1 95.62 55 TRP B C 1
ATOM 1746 O O . TRP B 1 55 ? -16.859 -5.324 5.184 1 95.62 55 TRP B O 1
ATOM 1756 N N . GLN B 1 56 ? -17.578 -3.195 5.445 1 96.25 56 GLN B N 1
ATOM 1757 C CA . GLN B 1 56 ? -16.234 -2.631 5.398 1 96.25 56 GLN B CA 1
ATOM 1758 C C . GLN B 1 56 ? -15.359 -3.209 6.504 1 96.25 56 GLN B C 1
ATOM 1760 O O . GLN B 1 56 ? -14.258 -3.691 6.238 1 96.25 56 GLN B O 1
ATOM 1765 N N . LYS B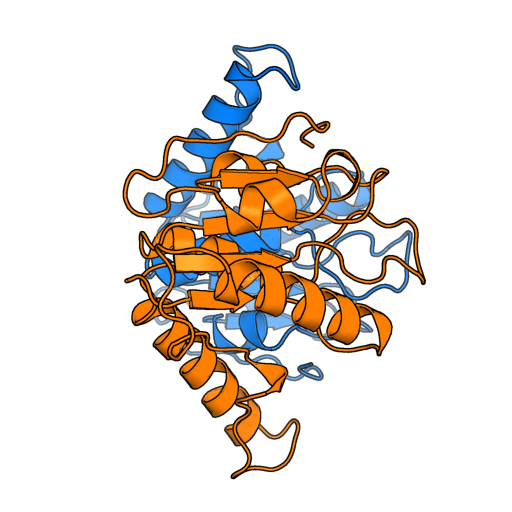 1 57 ? -15.875 -3.176 7.715 1 96.5 57 LYS B N 1
ATOM 1766 C CA . LYS B 1 57 ? -15.125 -3.643 8.883 1 96.5 57 LYS B CA 1
ATOM 1767 C C . LYS B 1 57 ? -14.82 -5.133 8.773 1 96.5 57 LYS B C 1
ATOM 1769 O O . LYS B 1 57 ? -13.688 -5.559 9.016 1 96.5 57 LYS B O 1
ATOM 1774 N N . ALA B 1 58 ? -15.789 -5.898 8.359 1 97.31 58 ALA B N 1
ATOM 1775 C CA . ALA B 1 58 ? -15.648 -7.348 8.297 1 97.31 58 ALA B CA 1
ATOM 1776 C C . ALA B 1 58 ? -14.68 -7.754 7.184 1 97.31 58 ALA B C 1
ATOM 1778 O O . ALA B 1 58 ? -13.852 -8.648 7.367 1 97.31 58 ALA B O 1
ATOM 1779 N N . THR B 1 59 ? -14.836 -7.105 6.027 1 97.38 59 THR B N 1
ATOM 1780 C CA . THR B 1 59 ? -13.969 -7.414 4.895 1 97.38 59 THR B CA 1
ATOM 1781 C C . THR B 1 59 ? -12.516 -7.074 5.219 1 97.38 59 THR B C 1
ATOM 1783 O O . THR B 1 59 ? -11.609 -7.867 4.949 1 97.38 59 THR B O 1
ATOM 1786 N N . PHE B 1 60 ? -12.305 -5.941 5.816 1 98.25 60 PHE B N 1
ATOM 1787 C CA . PHE B 1 60 ? -10.969 -5.535 6.23 1 98.25 60 PHE B CA 1
ATOM 1788 C C . PHE B 1 60 ? -10.383 -6.539 7.211 1 98.25 60 PHE B C 1
ATOM 1790 O O . PHE B 1 60 ? -9.242 -6.977 7.047 1 98.25 60 PHE B O 1
ATOM 1797 N N . GLN B 1 61 ? -11.117 -6.887 8.227 1 97.75 61 GLN B N 1
ATOM 1798 C CA . GLN B 1 61 ? -10.641 -7.816 9.242 1 97.75 61 GLN B CA 1
ATOM 1799 C C . GLN B 1 61 ? -10.328 -9.18 8.633 1 97.75 61 GLN B C 1
ATOM 1801 O O . GLN B 1 61 ? -9.344 -9.82 9.008 1 97.75 61 GLN B O 1
ATOM 1806 N N . LEU B 1 62 ? -11.234 -9.586 7.754 1 98 62 LEU B N 1
ATOM 1807 C CA . LEU B 1 62 ? -11.008 -10.859 7.082 1 98 62 LEU B CA 1
ATOM 1808 C C . LEU B 1 62 ? -9.688 -10.844 6.312 1 98 62 LEU B C 1
ATOM 1810 O O . LEU B 1 62 ? -8.875 -11.758 6.457 1 98 62 LEU B O 1
ATOM 1814 N N . ASP B 1 63 ? -9.461 -9.812 5.484 1 98.06 63 ASP B N 1
ATOM 1815 C CA . ASP B 1 63 ? -8.242 -9.695 4.695 1 98.06 63 ASP B CA 1
ATOM 1816 C C . ASP B 1 63 ? -7.008 -9.648 5.598 1 98.06 63 ASP B C 1
ATOM 1818 O O . ASP B 1 63 ? -6.031 -10.359 5.359 1 98.06 63 ASP B O 1
ATOM 1822 N N . VAL B 1 64 ? -7.047 -8.891 6.684 1 98.25 64 VAL B N 1
ATOM 1823 C CA . VAL B 1 64 ? -5.93 -8.734 7.605 1 98.25 64 VAL B CA 1
ATOM 1824 C C . VAL B 1 64 ? -5.637 -10.062 8.297 1 98.25 64 VAL B C 1
ATOM 1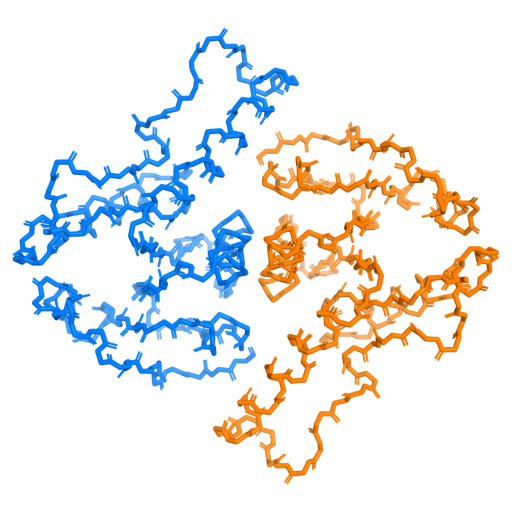826 O O . VAL B 1 64 ? -4.48 -10.492 8.375 1 98.25 64 VAL B O 1
ATOM 1829 N N . SER B 1 65 ? -6.688 -10.75 8.766 1 98.25 65 SER B N 1
ATOM 1830 C CA . SER B 1 65 ? -6.508 -12.031 9.445 1 98.25 65 SER B CA 1
ATOM 1831 C C . SER B 1 65 ? -5.887 -13.07 8.516 1 98.25 65 SER B C 1
ATOM 1833 O O . SER B 1 65 ? -5.035 -13.852 8.938 1 98.25 65 SER B O 1
ATOM 1835 N N . GLN B 1 66 ? -6.316 -13.016 7.301 1 98.38 66 GLN B N 1
ATOM 1836 C CA . GLN B 1 66 ? -5.812 -13.992 6.344 1 98.38 66 GLN B CA 1
ATOM 1837 C C . GLN B 1 66 ? -4.363 -13.703 5.973 1 98.38 66 GLN B C 1
ATOM 1839 O O . GLN B 1 66 ? -3.584 -14.633 5.719 1 98.38 66 GLN B O 1
ATOM 1844 N N . ILE B 1 67 ? -3.996 -12.438 5.906 1 98.56 67 ILE B N 1
ATOM 1845 C CA . ILE B 1 67 ? -2.598 -12.102 5.664 1 98.56 67 ILE B CA 1
ATOM 1846 C C . ILE B 1 67 ? -1.749 -12.523 6.859 1 98.56 67 ILE B C 1
ATOM 1848 O O . ILE B 1 67 ? -0.672 -13.102 6.691 1 98.56 67 ILE B O 1
ATOM 1852 N N . TYR B 1 68 ? -2.252 -12.375 8.133 1 97.75 68 TYR B N 1
ATOM 1853 C CA . TYR B 1 68 ? -1.563 -12.82 9.336 1 97.75 68 TYR B CA 1
ATOM 1854 C C . TYR B 1 68 ? -1.362 -14.336 9.32 1 97.75 68 TYR B C 1
ATOM 1856 O O . TYR B 1 68 ? -0.336 -14.836 9.789 1 97.75 68 TYR B O 1
ATOM 1864 N N . ALA B 1 69 ? -2.266 -15 8.781 1 97.88 69 ALA B N 1
ATOM 1865 C CA . ALA B 1 69 ? -2.283 -16.453 8.844 1 97.88 69 ALA B CA 1
ATOM 1866 C C . ALA B 1 69 ? -1.487 -17.062 7.695 1 97.88 69 ALA B C 1
ATOM 1868 O O . ALA B 1 69 ? -1.14 -18.25 7.734 1 97.88 69 ALA B O 1
ATOM 1869 N N . ALA B 1 70 ? -1.247 -16.281 6.641 1 98.5 70 ALA B N 1
ATOM 1870 C CA . ALA B 1 70 ? -0.601 -16.812 5.445 1 98.5 70 ALA B CA 1
ATOM 1871 C C . ALA B 1 70 ? 0.907 -16.938 5.648 1 98.5 70 ALA B C 1
ATOM 1873 O O . ALA B 1 70 ? 1.526 -16.094 6.289 1 98.5 70 ALA B O 1
ATOM 1874 N N . ASP B 1 71 ? 1.488 -18.016 5.113 1 98.69 71 ASP B N 1
ATOM 1875 C CA . ASP B 1 71 ? 2.941 -18.141 5.078 1 98.69 71 ASP B CA 1
ATOM 1876 C C . ASP B 1 71 ? 3.557 -17.156 4.098 1 98.69 71 ASP B C 1
ATOM 1878 O O . ASP B 1 71 ? 4.715 -16.75 4.25 1 98.69 71 ASP B O 1
ATOM 1882 N N . LEU B 1 72 ? 2.691 -16.797 3.061 1 98.19 72 LEU B N 1
ATOM 1883 C CA . LEU B 1 72 ? 3.17 -16.016 1.933 1 98.19 72 LEU B CA 1
ATOM 1884 C C . LEU B 1 72 ? 2.053 -15.148 1.361 1 98.19 72 LEU B C 1
ATOM 1886 O O . LEU B 1 72 ? 0.9 -15.578 1.295 1 98.19 72 LEU B O 1
ATOM 1890 N N . VAL B 1 73 ? 2.443 -13.906 0.994 1 98.88 73 VAL B N 1
ATOM 1891 C CA . VAL B 1 73 ? 1.566 -13.078 0.174 1 98.88 73 VAL B CA 1
ATOM 1892 C C . VAL B 1 73 ? 2.084 -13.039 -1.263 1 98.88 73 VAL B C 1
ATOM 1894 O O . VAL B 1 73 ? 3.262 -12.766 -1.497 1 98.88 73 VAL B O 1
ATOM 1897 N N . VAL B 1 74 ? 1.312 -13.438 -2.211 1 98.94 74 VAL B N 1
ATOM 1898 C CA . VAL B 1 74 ? 1.573 -13.227 -3.631 1 98.94 74 VAL B CA 1
ATOM 1899 C C . VAL B 1 74 ? 0.698 -12.094 -4.152 1 98.94 74 VAL B C 1
ATOM 1901 O O . VAL B 1 74 ? -0.525 -12.117 -3.992 1 98.94 74 VAL B O 1
ATOM 1904 N N . ALA B 1 75 ? 1.293 -11.109 -4.73 1 98.94 75 ALA B N 1
ATOM 1905 C CA . ALA B 1 75 ? 0.554 -9.914 -5.117 1 98.94 75 ALA B CA 1
ATOM 1906 C C . ALA B 1 75 ? 0.675 -9.648 -6.613 1 98.94 75 ALA B C 1
ATOM 1908 O O . ALA B 1 75 ? 1.782 -9.602 -7.156 1 98.94 75 ALA B O 1
ATOM 1909 N N . ILE B 1 76 ? -0.435 -9.531 -7.242 1 98.75 76 ILE B N 1
ATOM 1910 C CA . ILE B 1 76 ? -0.483 -9.07 -8.625 1 98.75 76 ILE B CA 1
ATOM 1911 C C . ILE B 1 76 ? -0.586 -7.551 -8.664 1 98.75 76 ILE B C 1
ATOM 1913 O O . ILE B 1 76 ? -1.569 -6.977 -8.195 1 98.75 76 ILE B O 1
ATOM 1917 N N . VAL B 1 77 ? 0.392 -6.875 -9.281 1 97.81 77 VAL B N 1
ATOM 1918 C CA . VAL B 1 77 ? 0.482 -5.426 -9.125 1 97.81 77 VAL B CA 1
ATOM 1919 C C . VAL B 1 77 ? -0.07 -4.738 -10.375 1 97.81 77 VAL B C 1
ATOM 1921 O O . VAL B 1 77 ? -0.108 -3.51 -10.445 1 97.81 77 VAL B O 1
ATOM 1924 N N . ASP B 1 78 ? -0.581 -5.59 -11.359 1 96.94 78 ASP B N 1
ATOM 1925 C CA . ASP B 1 78 ? -1.255 -5.031 -12.531 1 96.94 78 ASP B CA 1
ATOM 1926 C C . ASP B 1 78 ? -2.682 -4.605 -12.188 1 96.94 78 ASP B C 1
ATOM 1928 O O . ASP B 1 78 ? -3.488 -5.426 -11.742 1 96.94 78 ASP B O 1
ATOM 1932 N N . TYR B 1 79 ? -2.951 -3.438 -12.398 1 95.56 79 TYR B N 1
ATOM 1933 C CA . TYR B 1 79 ? -4.301 -2.959 -12.125 1 95.56 79 TYR B CA 1
ATOM 1934 C C . TYR B 1 79 ? -5.023 -2.59 -13.414 1 95.56 79 TYR B C 1
ATOM 1936 O O . TYR B 1 79 ? -5.262 -3.449 -14.266 1 95.56 79 TYR B O 1
ATOM 1944 N N . LYS B 1 80 ? -5.363 -1.492 -13.75 1 92.75 80 LYS B N 1
ATOM 1945 C CA . LYS B 1 80 ? -6.164 -1.072 -14.898 1 92.75 80 LYS B CA 1
ATOM 1946 C C . LYS B 1 80 ? -5.336 -1.072 -16.172 1 92.75 80 LYS B C 1
ATOM 1948 O O . LYS B 1 80 ? -5.32 -0.083 -16.906 1 92.75 80 LYS B O 1
ATOM 1953 N N . MET B 1 81 ? -4.746 -2.305 -16.406 1 91.25 81 MET B N 1
ATOM 1954 C CA . MET B 1 81 ? -3.77 -2.453 -17.484 1 91.25 81 MET B CA 1
ATOM 1955 C C . MET B 1 81 ? -4.422 -2.221 -18.844 1 91.25 81 MET B C 1
ATOM 1957 O O . MET B 1 81 ? -3.775 -1.733 -19.781 1 91.25 81 MET B O 1
ATOM 1961 N N . GLU B 1 82 ? -5.754 -2.547 -19.047 1 90.44 82 GLU B N 1
ATOM 1962 C CA . GLU B 1 82 ? -6.465 -2.43 -20.312 1 90.44 82 GLU B CA 1
ATOM 1963 C C . GLU B 1 82 ? -7.039 -1.028 -20.5 1 90.44 82 GLU B C 1
ATOM 1965 O O . GLU B 1 82 ? -7.43 -0.653 -21.609 1 90.44 82 GLU B O 1
ATOM 1970 N N . GLU B 1 83 ? -7.039 -0.268 -19.422 1 88 83 GLU B N 1
ATOM 1971 C CA . GLU B 1 83 ? -7.809 0.972 -19.438 1 88 83 GLU B CA 1
ATOM 1972 C C . GLU B 1 83 ? -6.891 2.191 -19.422 1 88 83 GLU B C 1
ATOM 1974 O O . GLU B 1 83 ? -7.273 3.27 -19.875 1 88 83 GLU B O 1
ATOM 1979 N N . THR B 1 84 ? -5.746 2.016 -18.828 1 85.31 84 THR B N 1
ATOM 1980 C CA . THR B 1 84 ? -4.902 3.193 -18.672 1 85.31 84 THR B CA 1
ATOM 1981 C C . THR B 1 84 ? -3.426 2.811 -18.734 1 85.31 84 THR B C 1
ATOM 1983 O O . THR B 1 84 ? -3.07 1.646 -18.531 1 85.31 84 THR B O 1
ATOM 1986 N N . LYS B 1 85 ? -2.588 3.693 -19.078 1 85.75 85 LYS B N 1
ATOM 1987 C CA . LYS B 1 85 ? -1.141 3.504 -19.094 1 85.75 85 LYS B CA 1
ATOM 1988 C C . LYS B 1 85 ? -0.521 3.869 -17.75 1 85.75 85 LYS B C 1
ATOM 1990 O O . LYS B 1 85 ? 0.692 3.752 -17.562 1 85.75 85 LYS B O 1
ATOM 1995 N N . GLU B 1 86 ? -1.354 4.246 -16.781 1 85.31 86 GLU B N 1
ATOM 1996 C CA . GLU B 1 86 ? -0.841 4.621 -15.477 1 85.31 86 GLU B CA 1
ATOM 1997 C C . GLU B 1 86 ? -0.161 3.439 -14.789 1 85.31 86 GLU B C 1
ATOM 1999 O O . GLU B 1 86 ? -0.641 2.307 -14.875 1 85.31 86 GLU B O 1
ATOM 2004 N N . ASN B 1 87 ? 0.843 3.65 -14.102 1 87.75 87 ASN B N 1
ATOM 2005 C CA . ASN B 1 87 ? 1.729 2.641 -13.539 1 87.75 87 ASN B CA 1
ATOM 2006 C C . ASN B 1 87 ? 1.23 2.156 -12.18 1 87.75 87 ASN B C 1
ATOM 2008 O O . ASN B 1 87 ? 1.633 1.09 -11.711 1 87.75 87 ASN B O 1
ATOM 2012 N N . GLU B 1 88 ? 0.243 2.709 -11.633 1 91.31 88 GLU B N 1
ATOM 2013 C CA . GLU B 1 88 ? -0.087 2.479 -10.227 1 91.31 88 GLU B CA 1
ATOM 2014 C C . GLU B 1 88 ? -0.859 1.175 -10.047 1 91.31 88 GLU B C 1
ATOM 2016 O O . GLU B 1 88 ? -1.875 0.954 -10.711 1 91.31 88 GLU B O 1
ATOM 2021 N N . PRO B 1 89 ? -0.334 0.315 -9.102 1 95.38 89 PRO B N 1
ATOM 2022 C CA . PRO B 1 89 ? -1.179 -0.805 -8.68 1 95.38 89 PRO B CA 1
ATOM 2023 C C . PRO B 1 89 ? -2.416 -0.354 -7.906 1 95.38 89 PRO B C 1
ATOM 2025 O O . PRO B 1 89 ? -2.549 0.829 -7.586 1 95.38 89 PRO B O 1
ATOM 2028 N N . ASP B 1 90 ? -3.305 -1.315 -7.73 1 96.62 90 ASP B N 1
ATOM 2029 C CA . ASP B 1 90 ? -4.434 -1.083 -6.836 1 96.62 90 ASP B CA 1
ATOM 2030 C C . ASP B 1 90 ? -3.955 -0.688 -5.438 1 96.62 90 ASP B C 1
ATOM 2032 O O . ASP B 1 90 ? -3.068 -1.331 -4.875 1 96.62 90 ASP B O 1
ATOM 2036 N N . SER B 1 91 ? -4.547 0.371 -4.891 1 97.38 91 SER B N 1
ATOM 2037 C CA . SER B 1 91 ? -4.094 0.881 -3.6 1 97.38 91 SER B CA 1
ATOM 2038 C C . SER B 1 91 ? -4.293 -0.153 -2.498 1 97.38 91 SER B C 1
ATOM 2040 O O . SER B 1 91 ? -3.498 -0.223 -1.557 1 97.38 91 SER B O 1
ATOM 2042 N N . GLY B 1 92 ? -5.371 -0.951 -2.58 1 98.06 92 GLY B N 1
ATOM 2043 C CA . GLY B 1 92 ? -5.535 -2.033 -1.623 1 98.06 92 GLY B CA 1
ATOM 2044 C C . GLY B 1 92 ? -4.422 -3.062 -1.688 1 98.06 92 GLY B C 1
ATOM 2045 O O . GLY B 1 92 ? -3.93 -3.516 -0.653 1 98.06 92 GLY B O 1
ATOM 2046 N N . THR B 1 93 ? -4.031 -3.441 -2.924 1 98.62 93 THR B N 1
ATOM 2047 C CA . THR B 1 93 ? -2.939 -4.391 -3.121 1 98.62 93 THR B CA 1
ATOM 2048 C C . THR B 1 93 ? -1.631 -3.836 -2.568 1 98.62 93 THR B C 1
ATOM 2050 O O . THR B 1 93 ? -0.901 -4.535 -1.864 1 98.62 93 THR B O 1
ATOM 2053 N N . ALA B 1 94 ? -1.374 -2.541 -2.875 1 98.56 94 ALA B N 1
ATOM 2054 C CA . ALA B 1 94 ? -0.166 -1.9 -2.363 1 98.56 94 ALA B CA 1
ATOM 2055 C C . ALA B 1 94 ? -0.166 -1.871 -0.836 1 98.56 94 ALA B C 1
ATOM 2057 O O . ALA B 1 94 ? 0.857 -2.143 -0.204 1 98.56 94 ALA B O 1
ATOM 2058 N N . PHE B 1 95 ? -1.314 -1.546 -0.232 1 98.81 95 PHE B N 1
ATOM 2059 C CA . PHE B 1 95 ? -1.484 -1.576 1.216 1 98.81 95 PHE B CA 1
ATOM 2060 C C . PHE B 1 95 ? -1.159 -2.957 1.771 1 98.81 95 PHE B C 1
ATOM 2062 O O . PHE B 1 95 ? -0.427 -3.08 2.754 1 98.81 95 PHE B O 1
ATOM 2069 N N . GLU B 1 96 ? -1.668 -3.98 1.148 1 98.88 96 GLU B N 1
ATOM 2070 C CA . GLU B 1 96 ? -1.493 -5.348 1.631 1 98.88 96 GLU B CA 1
ATOM 2071 C C . GLU B 1 96 ? -0.03 -5.773 1.562 1 98.88 96 GLU B C 1
ATOM 2073 O O . GLU B 1 96 ? 0.451 -6.504 2.432 1 98.88 96 GLU B O 1
ATOM 2078 N N . ILE B 1 97 ? 0.676 -5.312 0.489 1 98.88 97 ILE B N 1
ATOM 2079 C CA . ILE B 1 97 ? 2.105 -5.59 0.395 1 98.88 97 ILE B CA 1
ATOM 2080 C C . ILE B 1 97 ? 2.834 -4.938 1.567 1 98.88 97 ILE B C 1
ATOM 2082 O O . ILE B 1 97 ? 3.652 -5.574 2.232 1 98.88 97 ILE B O 1
ATOM 2086 N N . GLY B 1 98 ? 2.518 -3.674 1.846 1 98.81 98 GLY B N 1
ATOM 2087 C CA . GLY B 1 98 ? 3.121 -2.994 2.98 1 98.81 98 GLY B CA 1
ATOM 2088 C C . GLY B 1 98 ? 2.809 -3.658 4.309 1 98.81 98 GLY B C 1
ATOM 2089 O O . GLY B 1 98 ? 3.691 -3.807 5.156 1 98.81 98 GLY B O 1
ATOM 2090 N N . PHE B 1 99 ? 1.557 -4.051 4.461 1 98.88 99 PHE B N 1
ATOM 2091 C CA . PHE B 1 99 ? 1.112 -4.73 5.676 1 98.88 99 PHE B CA 1
ATOM 2092 C C . PHE B 1 99 ? 1.854 -6.047 5.863 1 98.88 99 PHE B C 1
ATOM 2094 O O . PHE B 1 99 ? 2.348 -6.336 6.953 1 98.88 99 PHE B O 1
ATOM 2101 N N . ALA B 1 100 ? 1.994 -6.812 4.82 1 98.75 100 ALA B N 1
ATOM 2102 C CA . ALA B 1 100 ? 2.713 -8.086 4.875 1 98.75 100 ALA B CA 1
ATOM 2103 C C . ALA B 1 100 ? 4.172 -7.871 5.266 1 98.75 100 ALA B C 1
ATOM 2105 O O . ALA B 1 100 ? 4.703 -8.594 6.117 1 98.75 100 ALA B O 1
ATOM 2106 N N . TYR B 1 101 ? 4.75 -6.867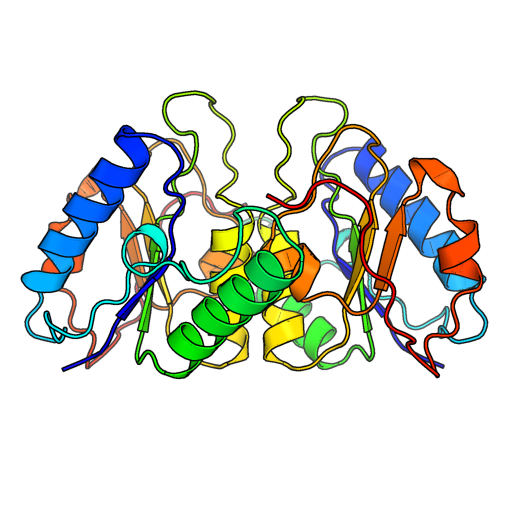 4.652 1 98.38 101 TYR B N 1
ATOM 2107 C CA . TYR B 1 101 ? 6.125 -6.535 5.016 1 98.38 101 TYR B CA 1
ATOM 2108 C C . TYR B 1 101 ? 6.23 -6.199 6.496 1 98.38 101 TYR B C 1
ATOM 2110 O O . TYR B 1 101 ? 7.133 -6.68 7.188 1 98.38 101 TYR B O 1
ATOM 2118 N N . GLY B 1 102 ? 5.297 -5.41 7 1 97.62 102 GLY B N 1
ATOM 2119 C CA . GLY B 1 102 ? 5.312 -4.98 8.391 1 97.62 102 GLY B CA 1
ATOM 2120 C C . GLY B 1 102 ? 5.133 -6.121 9.375 1 97.62 102 GLY B C 1
ATOM 2121 O O . GLY B 1 102 ? 5.633 -6.062 10.5 1 97.62 102 GLY B O 1
ATOM 2122 N N . THR B 1 103 ? 4.457 -7.145 8.898 1 96.62 103 THR B N 1
ATOM 2123 C CA . THR B 1 103 ? 4.195 -8.273 9.781 1 96.62 103 THR B CA 1
ATOM 2124 C C . THR B 1 103 ? 5.164 -9.422 9.492 1 96.62 103 THR B C 1
ATOM 2126 O O . THR B 1 103 ? 4.996 -10.531 10 1 96.62 103 THR B O 1
ATOM 2129 N N . ARG B 1 104 ? 6.098 -9.219 8.625 1 96.19 104 ARG B N 1
ATOM 2130 C CA . ARG B 1 104 ? 7.184 -10.125 8.281 1 96.19 104 ARG B CA 1
ATOM 2131 C C . ARG B 1 104 ? 6.664 -11.328 7.504 1 96.19 104 ARG B C 1
ATOM 2133 O O . ARG B 1 104 ? 7.207 -12.43 7.617 1 96.19 104 ARG B O 1
ATOM 2140 N N . THR B 1 105 ? 5.516 -11.148 6.875 1 98 105 THR B N 1
ATOM 2141 C CA . THR B 1 105 ? 5.062 -12.141 5.906 1 98 105 THR B CA 1
ATOM 2142 C C . THR B 1 105 ? 5.766 -11.953 4.566 1 98 105 THR B C 1
ATOM 2144 O O . THR B 1 105 ? 5.719 -10.867 3.984 1 98 105 THR B O 1
ATOM 2147 N N . PRO B 1 106 ? 6.492 -13 4.035 1 98.44 106 PRO B N 1
ATOM 2148 C CA . PRO B 1 106 ? 7.168 -12.852 2.746 1 98.44 106 PRO B CA 1
ATOM 2149 C C . PRO B 1 106 ? 6.215 -12.461 1.622 1 98.44 106 PRO B C 1
ATOM 2151 O O . PRO B 1 106 ? 5.062 -12.898 1.604 1 98.44 106 PRO B O 1
ATOM 2154 N N . VAL B 1 107 ? 6.727 -11.656 0.682 1 98.75 107 VAL B N 1
ATOM 2155 C CA . VAL B 1 107 ? 5.906 -11.148 -0.412 1 98.75 107 VAL B CA 1
ATOM 2156 C C . VAL B 1 107 ? 6.535 -11.531 -1.751 1 98.75 107 VAL B C 1
ATOM 2158 O O . VAL B 1 107 ? 7.723 -11.297 -1.974 1 98.75 107 VAL B O 1
ATOM 2161 N N . ALA B 1 108 ? 5.828 -12.156 -2.594 1 98.81 108 ALA B N 1
ATOM 2162 C CA . ALA B 1 108 ? 6.168 -12.344 -4 1 98.81 108 ALA B CA 1
ATOM 2163 C C . ALA B 1 108 ? 5.305 -11.461 -4.898 1 98.81 108 ALA B C 1
ATOM 2165 O O . ALA B 1 108 ? 4.082 -11.422 -4.746 1 98.81 108 ALA B O 1
ATOM 2166 N N . VAL B 1 109 ? 5.902 -10.781 -5.805 1 98.69 109 VAL B N 1
ATOM 2167 C CA . VAL B 1 109 ? 5.176 -9.883 -6.695 1 98.69 109 VAL B CA 1
ATOM 2168 C C . VAL B 1 109 ? 5.145 -10.461 -8.109 1 98.69 109 VAL B C 1
ATOM 2170 O O . VAL B 1 109 ? 6.164 -10.945 -8.609 1 98.69 109 VAL B O 1
ATOM 2173 N N . VAL B 1 110 ? 3.982 -10.469 -8.688 1 98.69 110 VAL B N 1
ATOM 2174 C CA . VAL B 1 110 ? 3.758 -10.914 -10.055 1 98.69 110 VAL B CA 1
ATOM 2175 C C . VAL B 1 110 ? 3.297 -9.734 -10.914 1 98.69 110 VAL B C 1
ATOM 2177 O O . VAL B 1 110 ? 2.365 -9.016 -10.547 1 98.69 110 VAL B O 1
ATOM 2180 N N . GLN B 1 111 ? 3.906 -9.516 -12.039 1 98 111 GLN B N 1
ATOM 2181 C CA . GLN B 1 111 ? 3.568 -8.406 -12.922 1 98 111 GLN B CA 1
ATOM 2182 C C . GLN B 1 111 ? 3.477 -8.867 -14.375 1 98 111 GLN B C 1
ATOM 2184 O O . GLN B 1 111 ? 4.383 -9.531 -14.875 1 98 111 GLN B O 1
ATOM 2189 N N . PHE B 1 112 ? 2.385 -8.523 -15.023 1 97.69 112 PHE B N 1
ATOM 2190 C CA . PHE B 1 112 ? 2.096 -8.953 -16.391 1 97.69 112 PHE B CA 1
ATOM 2191 C C . PHE B 1 112 ? 2.535 -7.898 -17.391 1 97.69 112 PHE B C 1
ATOM 2193 O O . PHE B 1 112 ? 3.123 -8.219 -18.422 1 97.69 112 PHE B O 1
ATOM 2200 N N . ASP B 1 113 ? 2.27 -6.625 -17.141 1 96.69 113 ASP B N 1
ATOM 2201 C CA . ASP B 1 113 ? 2.428 -5.535 -18.094 1 96.69 113 ASP B CA 1
ATOM 2202 C C . ASP B 1 113 ? 3.902 -5.215 -18.312 1 96.69 113 ASP B C 1
ATOM 2204 O O . ASP B 1 113 ? 4.594 -4.754 -17.406 1 96.69 113 ASP B O 1
ATOM 2208 N N . PRO B 1 114 ? 4.398 -5.422 -19.516 1 93.69 114 PRO B N 1
ATOM 2209 C CA . PRO B 1 114 ? 5.828 -5.219 -19.766 1 93.69 114 PRO B CA 1
ATOM 2210 C C . PRO B 1 114 ? 6.234 -3.746 -19.719 1 93.69 114 PRO B C 1
ATOM 2212 O O . PRO B 1 114 ? 7.422 -3.43 -19.625 1 93.69 114 PRO B O 1
ATOM 2215 N N . GLU B 1 115 ? 5.316 -2.855 -19.734 1 92.81 115 GLU B N 1
ATOM 2216 C CA . GLU B 1 115 ? 5.621 -1.434 -19.859 1 92.81 115 GLU B CA 1
ATOM 2217 C C . GLU B 1 115 ? 5.672 -0.761 -18.484 1 92.81 115 GLU B C 1
ATOM 2219 O O . GLU B 1 115 ? 6.152 0.367 -18.359 1 92.81 115 GLU B O 1
ATOM 2224 N N . LYS B 1 116 ? 5.156 -1.418 -17.5 1 94 116 LYS B N 1
ATOM 2225 C CA . LYS B 1 116 ? 5.02 -0.764 -16.203 1 94 116 LYS B CA 1
ATOM 2226 C C . LYS B 1 116 ? 6.27 -0.966 -15.344 1 94 116 LYS B C 1
ATOM 2228 O O . LYS B 1 116 ? 6.879 -2.037 -15.375 1 94 116 LYS B O 1
ATOM 2233 N N . GLU B 1 117 ? 6.582 0.045 -14.664 1 95.19 117 GLU B N 1
ATOM 2234 C CA . GLU B 1 117 ? 7.688 0.029 -13.711 1 95.19 117 GLU B CA 1
ATOM 2235 C C . GLU B 1 117 ? 7.227 -0.448 -12.336 1 95.19 117 GLU B C 1
ATOM 2237 O O . GLU B 1 117 ? 6.051 -0.762 -12.141 1 95.19 117 GLU B O 1
ATOM 2242 N N . VAL B 1 118 ? 8.195 -0.61 -11.43 1 95.94 118 VAL B N 1
ATOM 2243 C CA . VAL B 1 118 ? 7.871 -1.04 -10.078 1 95.94 118 VAL B CA 1
ATOM 2244 C C . VAL B 1 118 ? 8.188 0.08 -9.086 1 95.94 118 VAL B C 1
ATOM 2246 O O . VAL B 1 118 ? 9.25 0.708 -9.172 1 95.94 118 VAL B O 1
ATOM 2249 N N . ASN B 1 119 ? 7.254 0.388 -8.234 1 96.56 119 ASN B N 1
ATOM 2250 C CA . ASN B 1 119 ? 7.484 1.368 -7.18 1 96.56 119 ASN B CA 1
ATOM 2251 C C . ASN B 1 119 ? 8.617 0.934 -6.254 1 96.56 119 ASN B C 1
ATOM 2253 O O . ASN B 1 119 ? 8.719 -0.241 -5.898 1 96.56 119 ASN B O 1
ATOM 2257 N N . LEU B 1 120 ? 9.414 1.838 -5.852 1 96.88 120 LEU B N 1
ATOM 2258 C CA . LEU B 1 120 ? 10.602 1.584 -5.047 1 96.88 120 LEU B CA 1
ATOM 2259 C C . LEU B 1 120 ? 10.242 0.833 -3.768 1 96.88 120 LEU B C 1
ATOM 2261 O O . LEU B 1 120 ? 10.922 -0.13 -3.398 1 96.88 120 LEU B O 1
ATOM 2265 N N . MET B 1 121 ? 9.156 1.251 -3.041 1 98.25 121 MET B N 1
ATOM 2266 C CA . MET B 1 121 ? 8.789 0.628 -1.771 1 98.25 121 MET B CA 1
ATOM 2267 C C . MET B 1 121 ? 8.406 -0.833 -1.975 1 98.25 121 MET B C 1
ATOM 2269 O O . MET B 1 121 ? 8.766 -1.692 -1.167 1 98.25 121 MET B O 1
ATOM 2273 N N . ILE B 1 122 ? 7.754 -1.128 -3.074 1 98.38 122 ILE B N 1
ATOM 2274 C CA . ILE B 1 122 ? 7.34 -2.49 -3.391 1 98.38 122 ILE B CA 1
ATOM 2275 C C . ILE B 1 122 ? 8.547 -3.305 -3.844 1 98.38 122 ILE B C 1
ATOM 2277 O O . ILE B 1 122 ? 8.766 -4.422 -3.371 1 98.38 122 ILE B O 1
ATOM 2281 N N . ALA B 1 123 ? 9.391 -2.705 -4.676 1 97.81 123 ALA B N 1
ATOM 2282 C CA . ALA B 1 123 ? 10.547 -3.381 -5.262 1 97.81 123 ALA B CA 1
ATOM 2283 C C . ALA B 1 123 ? 11.523 -3.832 -4.18 1 97.81 123 ALA B C 1
ATOM 2285 O O . ALA B 1 123 ? 12.148 -4.891 -4.297 1 97.81 123 ALA B O 1
ATOM 2286 N N . GLN B 1 124 ? 11.594 -3.037 -3.123 1 97.25 124 GLN B N 1
ATOM 2287 C CA . GLN B 1 124 ? 12.602 -3.336 -2.115 1 97.25 124 GLN B CA 1
ATOM 2288 C C . GLN B 1 124 ? 12.008 -4.133 -0.957 1 97.25 124 GLN B C 1
ATOM 2290 O O . GLN B 1 124 ? 12.742 -4.645 -0.108 1 97.25 124 GLN B O 1
ATOM 2295 N N . ALA B 1 125 ? 10.703 -4.254 -0.932 1 96.94 125 ALA B N 1
ATOM 2296 C CA . ALA B 1 125 ? 10.047 -4.988 0.149 1 96.94 125 ALA B CA 1
ATOM 2297 C C . ALA B 1 125 ? 9.844 -6.449 -0.23 1 96.94 125 ALA B C 1
ATOM 2299 O O . ALA B 1 125 ? 9.656 -7.305 0.642 1 96.94 125 ALA B O 1
ATOM 2300 N N . LEU B 1 126 ? 9.859 -6.773 -1.491 1 96.81 126 LEU B N 1
ATOM 2301 C CA . LEU B 1 126 ? 9.453 -8.094 -1.944 1 96.81 126 LEU B CA 1
ATOM 2302 C C . LEU B 1 126 ? 10.578 -9.109 -1.741 1 96.81 126 LEU B C 1
ATOM 2304 O O . LEU B 1 126 ? 11.75 -8.742 -1.721 1 96.81 126 LEU B O 1
ATOM 2308 N N . THR B 1 127 ? 10.164 -10.32 -1.558 1 97.31 127 THR B N 1
ATOM 2309 C CA . THR B 1 127 ? 11.07 -11.469 -1.48 1 97.31 127 THR B CA 1
ATOM 2310 C C . THR B 1 127 ? 11.438 -11.961 -2.877 1 97.31 127 THR B C 1
ATOM 2312 O O . THR B 1 127 ? 12.602 -12.266 -3.145 1 97.31 127 THR B O 1
ATOM 2315 N N . ALA B 1 128 ? 10.477 -12.023 -3.732 1 98.25 128 ALA B N 1
ATOM 2316 C CA . ALA B 1 128 ? 10.688 -12.516 -5.094 1 98.25 128 ALA B CA 1
ATOM 2317 C C . ALA B 1 128 ? 9.797 -11.773 -6.086 1 98.25 128 ALA B C 1
ATOM 2319 O O . ALA B 1 128 ? 8.633 -11.477 -5.785 1 98.25 128 ALA B O 1
ATOM 2320 N N . TYR B 1 129 ? 10.375 -11.508 -7.199 1 98.19 129 TYR B N 1
ATOM 2321 C CA . TYR B 1 129 ? 9.68 -10.812 -8.273 1 98.19 129 TYR B CA 1
ATOM 2322 C C . TYR B 1 129 ? 9.562 -11.695 -9.508 1 98.19 129 TYR B C 1
ATOM 2324 O O . TYR B 1 129 ? 10.531 -12.328 -9.922 1 98.19 129 TYR B O 1
ATOM 2332 N N . PHE B 1 130 ? 8.367 -11.758 -10.086 1 98.31 130 PHE B N 1
ATOM 2333 C CA . PHE B 1 130 ? 8.109 -12.578 -11.273 1 98.31 130 PHE B CA 1
ATOM 2334 C C . PHE B 1 130 ? 7.578 -11.719 -12.414 1 98.31 130 PHE B C 1
ATOM 2336 O O . PHE B 1 130 ? 6.469 -11.188 -12.336 1 98.31 130 PHE B O 1
ATOM 2343 N N . ASP B 1 131 ? 8.344 -11.625 -13.477 1 97.44 131 ASP B N 1
ATOM 2344 C CA . ASP B 1 131 ? 7.988 -10.906 -14.695 1 97.44 131 ASP B CA 1
ATOM 2345 C C . ASP B 1 131 ? 7.309 -11.828 -15.703 1 97.44 131 ASP B C 1
ATOM 2347 O O . ASP B 1 131 ? 7.98 -12.547 -16.453 1 97.44 131 ASP B O 1
ATOM 2351 N N . VAL B 1 132 ? 5.992 -11.734 -15.805 1 97.56 132 VAL B N 1
ATOM 2352 C CA . VAL B 1 132 ? 5.215 -12.664 -16.609 1 97.56 132 VAL B CA 1
ATOM 2353 C C . VAL B 1 132 ? 5.477 -12.398 -18.094 1 97.56 132 VAL B C 1
ATOM 2355 O O . VAL B 1 132 ? 5.426 -13.32 -18.922 1 97.56 132 VAL B O 1
ATOM 2358 N N . SER B 1 133 ? 5.75 -11.172 -18.438 1 95.88 133 SER B N 1
ATOM 2359 C CA . SER B 1 133 ? 5.965 -10.797 -19.828 1 95.88 133 SER B CA 1
ATOM 2360 C C . SER B 1 133 ? 7.23 -11.438 -20.391 1 95.88 133 SER B C 1
ATOM 2362 O O . SER B 1 133 ? 7.414 -11.516 -21.609 1 95.88 133 SER B O 1
ATOM 2364 N N . LYS B 1 134 ? 8.133 -11.922 -19.594 1 93 134 LYS B N 1
ATOM 2365 C CA . LYS B 1 134 ? 9.398 -12.492 -20.047 1 93 134 LYS B CA 1
ATOM 2366 C C . LYS B 1 134 ? 9.328 -14.016 -20.109 1 93 134 LYS B C 1
ATOM 2368 O O . LYS B 1 134 ? 9.586 -14.609 -21.156 1 93 134 LYS B O 1
ATOM 2373 N N . ASP B 1 135 ? 8.938 -14.641 -19.078 1 89.44 135 ASP B N 1
ATOM 2374 C CA . ASP B 1 135 ? 9 -16.094 -18.984 1 89.44 135 ASP B CA 1
ATOM 2375 C C . ASP B 1 135 ? 7.652 -16.688 -18.578 1 89.44 135 ASP B C 1
ATOM 2377 O O . ASP B 1 135 ? 7.574 -17.828 -18.125 1 89.44 135 ASP B O 1
ATOM 2381 N N . GLY B 1 136 ? 6.621 -15.867 -18.797 1 94.06 136 GLY B N 1
ATOM 2382 C CA . GLY B 1 136 ? 5.324 -16.344 -18.328 1 94.06 136 GLY B CA 1
ATOM 2383 C C . GLY B 1 136 ? 5.301 -16.656 -16.844 1 94.06 136 GLY B C 1
ATOM 2384 O O . GLY B 1 136 ? 5.973 -15.992 -16.062 1 94.06 136 GLY B O 1
ATOM 2385 N N . LEU B 1 137 ? 4.473 -17.609 -16.453 1 98.31 137 LEU B N 1
ATOM 2386 C CA . LEU B 1 137 ? 4.289 -17.922 -15.039 1 98.31 137 LEU B CA 1
ATOM 2387 C C . LEU B 1 137 ? 5.09 -19.156 -14.648 1 98.31 137 LEU B C 1
ATOM 2389 O O . LEU B 1 137 ? 4.887 -19.719 -13.57 1 98.31 137 LEU B O 1
ATOM 2393 N N . GLU B 1 138 ? 6 -19.531 -15.516 1 97.56 138 GLU B N 1
ATOM 2394 C CA . GLU B 1 138 ? 6.789 -20.734 -15.273 1 97.56 138 GLU B CA 1
ATOM 2395 C C . GLU B 1 138 ? 7.676 -20.578 -14.047 1 97.56 138 GLU B C 1
ATOM 2397 O O . GLU B 1 138 ? 7.785 -21.5 -13.234 1 97.56 138 GLU B O 1
ATOM 2402 N N . GLN B 1 139 ? 8.289 -19.438 -13.93 1 97.25 139 GLN B N 1
ATOM 2403 C CA . GLN B 1 139 ? 9.172 -19.219 -12.789 1 97.25 139 GLN B CA 1
ATOM 2404 C C . GLN B 1 139 ? 8.383 -19.219 -11.477 1 97.25 139 GLN B C 1
ATOM 2406 O O . GLN B 1 139 ? 8.883 -19.688 -10.453 1 97.25 139 GLN B O 1
ATOM 2411 N N . LEU B 1 140 ? 7.137 -18.688 -11.531 1 98.44 140 LEU B N 1
ATOM 2412 C CA . LEU B 1 140 ? 6.293 -18.75 -10.344 1 98.44 140 LEU B CA 1
ATOM 2413 C C . LEU B 1 140 ? 5.926 -20.188 -10.008 1 98.44 140 LEU B C 1
ATOM 2415 O O . LEU B 1 140 ? 5.945 -20.578 -8.836 1 98.44 140 LEU B O 1
ATOM 2419 N N . ALA B 1 141 ? 5.672 -21 -10.984 1 98.56 141 ALA B N 1
ATOM 2420 C CA . ALA B 1 141 ? 5.215 -22.375 -10.805 1 98.56 141 ALA B CA 1
ATOM 2421 C C . ALA B 1 141 ? 6.336 -23.266 -10.266 1 98.56 141 ALA B C 1
ATOM 2423 O O . ALA B 1 141 ? 6.078 -24.312 -9.68 1 98.56 141 ALA B O 1
ATOM 2424 N N . THR B 1 142 ? 7.602 -22.812 -10.414 1 98 142 THR B N 1
ATOM 2425 C CA . THR B 1 142 ? 8.703 -23.703 -10.086 1 98 142 THR B CA 1
ATOM 2426 C C . THR B 1 142 ? 9.562 -23.125 -8.961 1 98 142 THR B C 1
ATOM 2428 O O . THR B 1 142 ? 10.422 -23.828 -8.414 1 98 142 THR B O 1
ATOM 2431 N N . TYR B 1 143 ? 9.352 -21.844 -8.68 1 98.06 143 TYR B N 1
ATOM 2432 C CA . TYR B 1 143 ? 10.125 -21.203 -7.621 1 98.06 143 TYR B CA 1
ATOM 2433 C C . TYR B 1 143 ? 10.008 -21.984 -6.316 1 98.06 143 TYR B C 1
ATOM 2435 O O . TYR B 1 143 ? 8.93 -22.438 -5.957 1 98.06 143 TYR B O 1
ATOM 2443 N N . ASP B 1 144 ? 11.156 -22.172 -5.633 1 98.5 144 ASP B N 1
ATOM 2444 C CA . ASP B 1 144 ? 11.172 -22.891 -4.363 1 98.5 144 ASP B CA 1
ATOM 2445 C C . ASP B 1 144 ? 10.883 -21.953 -3.195 1 98.5 144 ASP B C 1
ATOM 2447 O O . ASP B 1 144 ? 11.797 -21.359 -2.635 1 98.5 144 ASP B O 1
ATOM 2451 N N . PHE B 1 145 ? 9.625 -21.891 -2.686 1 98.38 145 PHE B N 1
ATOM 2452 C CA . PHE B 1 145 ? 9.219 -20.969 -1.621 1 98.38 145 PHE B CA 1
ATOM 2453 C C . PHE B 1 145 ? 9.688 -21.484 -0.265 1 98.38 145 PHE B C 1
ATOM 2455 O O . PHE B 1 145 ? 9.547 -20.797 0.747 1 98.38 145 PHE B O 1
ATOM 2462 N N . ASP B 1 146 ? 10.242 -22.688 -0.194 1 98.06 146 ASP B N 1
ATOM 2463 C CA . ASP B 1 146 ? 10.859 -23.141 1.044 1 98.06 146 ASP B CA 1
ATOM 2464 C C . ASP B 1 146 ? 12.219 -22.484 1.262 1 98.06 146 ASP B C 1
ATOM 2466 O O . ASP B 1 146 ? 12.617 -22.234 2.4 1 98.06 146 ASP B O 1
ATOM 2470 N N . LYS B 1 147 ? 12.938 -22.203 0.124 1 97.5 147 LYS B N 1
ATOM 2471 C CA . LYS B 1 147 ? 14.258 -21.594 0.206 1 97.5 147 LYS B CA 1
ATOM 2472 C C . LYS B 1 147 ? 14.164 -20.078 0.156 1 97.5 147 LYS B C 1
ATOM 2474 O O . LYS B 1 147 ? 14.953 -19.375 0.804 1 97.5 147 LYS B O 1
ATOM 2479 N N . MET B 1 148 ? 13.273 -19.547 -0.674 1 96.88 148 MET B N 1
ATOM 2480 C CA . MET B 1 148 ? 12.953 -18.141 -0.839 1 96.88 148 MET B CA 1
ATOM 2481 C C . MET B 1 148 ? 14.211 -17.328 -1.172 1 96.88 148 MET B C 1
ATOM 2483 O O . MET B 1 148 ? 14.453 -16.281 -0.58 1 96.88 148 MET B O 1
ATOM 2487 N N . ILE B 1 149 ? 15.008 -17.859 -2.168 1 96.81 149 ILE B N 1
ATOM 2488 C CA . ILE B 1 149 ? 16.141 -17.094 -2.68 1 96.81 149 ILE B CA 1
ATOM 2489 C C . ILE B 1 149 ? 15.648 -15.781 -3.264 1 96.81 149 ILE B C 1
ATOM 2491 O O . ILE B 1 149 ? 14.711 -15.758 -4.066 1 96.81 149 ILE B O 1
ATOM 2495 N N . PRO B 1 150 ? 16.281 -14.711 -2.732 1 96.25 150 PRO B N 1
ATOM 2496 C CA . PRO B 1 150 ? 15.797 -13.422 -3.236 1 96.25 150 PRO B CA 1
ATOM 2497 C C . PRO B 1 150 ? 15.828 -13.336 -4.762 1 96.25 150 PRO B C 1
ATOM 2499 O O . PRO B 1 150 ? 16.781 -13.812 -5.391 1 96.25 150 PRO B O 1
ATOM 2502 N N . LYS B 1 151 ? 14.773 -12.852 -5.344 1 96.56 151 LYS B N 1
ATOM 2503 C CA . LYS B 1 151 ? 14.656 -12.57 -6.773 1 96.56 151 LYS B CA 1
ATOM 2504 C C . LYS B 1 151 ? 14.219 -11.125 -7.012 1 96.56 151 LYS B C 1
ATOM 2506 O O . LYS B 1 151 ? 13.023 -10.82 -6.953 1 96.56 151 LYS B O 1
ATOM 2511 N N . PHE B 1 152 ? 15.109 -10.273 -7.414 1 94.94 152 PHE B N 1
ATOM 2512 C CA . PHE B 1 152 ? 14.836 -8.844 -7.547 1 94.94 152 PHE B CA 1
ATOM 2513 C C . PHE B 1 152 ? 14.258 -8.531 -8.914 1 94.94 152 PHE B C 1
ATOM 2515 O O . PHE B 1 152 ? 14.5 -9.258 -9.883 1 94.94 152 PHE B O 1
ATOM 2522 N N . THR B 1 153 ? 13.5 -7.457 -8.945 1 94.88 153 THR B N 1
ATOM 2523 C CA . THR B 1 153 ? 13.008 -6.992 -10.234 1 94.88 153 THR B CA 1
ATOM 2524 C C . THR B 1 153 ? 14.148 -6.422 -11.078 1 94.88 153 THR B C 1
ATOM 2526 O O . THR B 1 153 ? 15.062 -5.781 -10.547 1 94.88 153 THR B O 1
ATOM 2529 N N . ARG B 1 154 ? 14.055 -6.629 -12.406 1 91.31 154 ARG B N 1
ATOM 2530 C CA . ARG B 1 154 ? 15.008 -6.039 -13.344 1 91.31 154 ARG B CA 1
ATOM 2531 C C . ARG B 1 154 ? 14.367 -4.898 -14.125 1 91.31 154 ARG B C 1
ATOM 2533 O O . ARG B 1 154 ? 15 -4.316 -15.008 1 91.31 154 ARG B O 1
ATOM 2540 N N . ARG B 1 155 ? 13.125 -4.598 -13.781 1 92.12 155 ARG B N 1
ATOM 2541 C CA . ARG B 1 155 ? 12.453 -3.434 -14.344 1 92.12 155 ARG B CA 1
ATOM 2542 C C . ARG B 1 155 ? 12.938 -2.145 -13.695 1 92.12 155 ARG B C 1
ATOM 2544 O O . ARG B 1 155 ? 13.477 -2.17 -12.586 1 92.12 155 ARG B O 1
ATOM 2551 N N . PRO B 1 156 ? 12.703 -1.042 -14.484 1 92.69 156 PRO B N 1
ATOM 2552 C CA . PRO B 1 156 ? 13 0.23 -13.82 1 92.69 156 PRO B CA 1
ATOM 2553 C C . PRO B 1 156 ? 12.227 0.406 -12.516 1 92.69 156 PRO B C 1
ATOM 2555 O O . PRO B 1 156 ? 11.031 0.106 -12.453 1 92.69 156 PRO B O 1
ATOM 2558 N N . VAL B 1 157 ? 12.961 0.786 -11.453 1 94 157 VAL B N 1
ATOM 2559 C CA . VAL B 1 157 ? 12.375 1.072 -10.141 1 94 157 VAL B CA 1
ATOM 2560 C C . VAL B 1 157 ? 12.289 2.582 -9.938 1 94 157 VAL B C 1
ATOM 2562 O O . VAL B 1 157 ? 13.266 3.303 -10.133 1 94 157 VAL B O 1
ATOM 2565 N N . ILE B 1 158 ? 11.031 3.002 -9.617 1 85.31 158 ILE B N 1
ATOM 2566 C CA . ILE B 1 158 ? 10.797 4.438 -9.492 1 85.31 158 ILE B CA 1
ATOM 2567 C C . ILE B 1 158 ? 10.203 4.75 -8.125 1 85.31 158 ILE B C 1
ATOM 2569 O O . ILE B 1 158 ? 9.555 3.896 -7.516 1 85.31 158 ILE B O 1
#

Secondary structure (DSSP, 8-state):
-EEEEEE---SSHHHHHHHHHHHHHHHH-TTEEEEEEE-GGGS---SS-TTSHHHHHHHHHHHHHHHHH-SEEEEE---STTT----PPPHHHHHHHHHHHHTT--EEEEE--TT--B-HHHHHH-SEEEEHHHHTTHHHHH--TTT---B---SPB-/-EEEEEE---SSHHHHHHHHHHHHHHHH-TTEEEEEEE-GGGS---SS-TTSHHHHHHHHHHHHHHHHH-SEEEEE---STTT----PPPHHHHHHHHHHHHTT--EEEEE--TT--B-HHHHHH-SEEEEHHHHTTHHHHH--TTT---B---SPB-

pLDDT: mean 96.45, std 3.05, range [84.75, 98.94]

InterPro domains:
  IPR007710 Nucleoside 2-deoxyribosyltransferase [PF05014] (4-116)

Solvent-accessible surface area (backbone atoms only — not comparable to full-atom values): 16774 Å² total; per-residue (Å²): 106,38,30,31,24,48,38,49,52,66,90,43,72,69,38,42,49,50,51,50,52,52,50,54,25,42,51,62,8,85,43,36,33,65,89,38,62,46,41,59,89,83,63,59,72,76,91,45,59,86,73,35,72,65,29,50,54,48,40,44,49,51,54,52,53,46,51,71,68,23,60,28,35,38,31,41,48,55,42,61,67,94,77,43,89,70,59,55,29,39,37,53,38,28,17,50,53,17,23,30,48,41,62,69,28,47,30,34,39,38,38,55,63,80,84,51,54,39,46,43,55,58,58,72,58,43,41,29,48,42,57,30,66,78,60,45,56,54,60,62,20,63,48,57,68,85,73,54,69,77,32,74,70,86,58,62,58,86,106,38,31,32,24,48,38,50,53,67,91,44,72,68,37,43,49,50,51,50,53,50,50,55,25,41,52,61,8,84,41,36,33,65,89,38,62,46,41,58,88,84,65,60,72,76,90,42,58,87,72,35,71,66,28,51,54,49,41,45,50,51,55,52,52,44,50,71,69,22,59,26,36,40,32,41,47,55,40,59,69,92,78,42,89,70,60,54,30,38,38,51,36,28,17,50,52,18,23,30,49,41,63,70,26,47,28,34,39,38,39,57,62,80,85,51,55,39,45,44,57,57,58,72,57,42,39,28,48,41,57,30,66,78,59,44,55,54,61,61,20,64,48,57,69,85,74,55,68,76,32,74,70,88,59,63,57,86

Foldseek 3Di:
DFAEEEAADDPDPVRVVVVVQLLVLQCLAPQYDNVRYDYLVVVADDPDDPPDPVSVVVSVVVSLVSLLVGLAYEYEQDDVVVPDPDQGGDPRRVVSLVSSLVSVRAYEYEYEDPNHAAEQVNQVSHLAYHYCPPVHSNCVSHPNPVVSHRHGDPGDYD/DFAEEEAADDPDPVRVVVVVQLLVLQCLAPQYDNVRYDYLVVVADDPDDPPDPVSVVVSVVVSLVSLLVGLAYEYEQDDVVVPDPDQGGDPRRVVSLVSSLVSVRAYEYEYEDPNHAAEQVNQVSHLAYHYCPPVHSNCVSHPNVVVSHRHGDPGDYD

Nearest PDB structures (foldseek):
  6evs-assembly1_A  TM=9.246E-01  e=6.434E-11  Peribacillus psychrosaccharolyticus
  9ezk-assembly1_A  TM=8.378E-01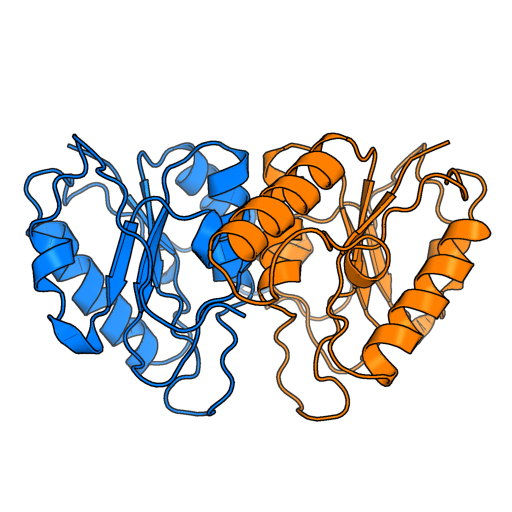  e=2.001E-10  Lactobacillus leichmannii
  9gn4-assembly1_A  TM=8.382E-01  e=9.675E-10  Lactobacillus leichmannii
  4hx9-assembly1_B  TM=8.307E-01  e=8.008E-10  Lactobacillus leichmannii
  4hx9-assembly1_A  TM=8.333E-01  e=4.124E-09  Lactobacillus leichmannii

Sequence (316 aa):
MKSVYLASPFFSDKQKERIYQVKEALVKNKTIDSEKIFIPHEHEYQEAEFGSFEWQKATFQLDVSQIYAADLVVAIVDYKMEETKENEPDSGTAFEIGFAYGTRTPVAVVQFDPEKEVNLMIAQALTAYFDVSKDGLEQLATYDFDKMIPKFTRRPVIMKSVYLASPFFSDKQKERIYQVKEALVKNKTIDSEKIFIPHEHEYQEAEFGSFEWQKATFQLDVSQIYAADLVVAIVDYKMEETKENEPDSGTAFEIGFAYGTRTPVAVVQFDPEKEVNLMIAQALTAYFDVSKDGLEQLATYDFDKMIPKFTRRPVI

Organism: Ligilactobacillus ruminis (strain ATCC 27782 / RF3) (NCBI:txid1069534)

Radius of gyration: 18.96 Å; Cα contacts (8 Å, |Δi|>4): 648; chains: 2; bounding box: 50×52×43 Å